Protein AF-A0A8B7E0E9-F1 (afdb_monomer_lite)

Structure (mmCIF, N/CA/C/O backbone):
data_AF-A0A8B7E0E9-F1
#
_entry.id   AF-A0A8B7E0E9-F1
#
loop_
_atom_site.group_PDB
_atom_site.id
_atom_site.type_symbol
_atom_site.label_atom_id
_atom_site.label_alt_id
_atom_site.label_comp_id
_atom_site.label_asym_id
_atom_site.label_entity_id
_atom_site.label_seq_id
_atom_site.pdbx_PDB_ins_code
_atom_site.Cartn_x
_atom_site.Cartn_y
_atom_site.Cartn_z
_atom_site.occupancy
_atom_site.B_iso_or_equiv
_atom_site.auth_seq_id
_atom_site.auth_comp_id
_atom_site.auth_asym_id
_atom_site.auth_atom_id
_atom_site.pdbx_PDB_model_num
ATOM 1 N N . MET A 1 1 ? -13.564 -22.416 6.305 1.00 39.16 1 MET A N 1
ATOM 2 C CA . MET A 1 1 ? -13.190 -21.127 6.927 1.00 39.16 1 MET A CA 1
ATOM 3 C C . MET A 1 1 ? -11.787 -21.276 7.491 1.00 39.16 1 MET A C 1
ATOM 5 O O . MET A 1 1 ? -11.620 -22.008 8.454 1.00 39.16 1 MET A O 1
ATOM 9 N N . GLY A 1 2 ? -10.777 -20.696 6.838 1.00 34.81 2 GLY A N 1
ATOM 10 C CA . GLY A 1 2 ? -9.394 -20.781 7.319 1.00 34.81 2 GLY A CA 1
ATOM 11 C C . GLY A 1 2 ? -9.199 -19.987 8.619 1.00 34.81 2 GLY A C 1
ATOM 12 O O . GLY A 1 2 ? -9.909 -18.996 8.827 1.00 34.81 2 GLY A O 1
ATOM 13 N N . PRO A 1 3 ? -8.269 -20.396 9.499 1.00 41.03 3 PRO A N 1
ATOM 14 C CA . PRO A 1 3 ? -7.963 -19.645 10.706 1.00 41.03 3 PRO A CA 1
ATOM 15 C C . PRO A 1 3 ? -7.430 -18.269 10.300 1.00 41.03 3 PRO A C 1
ATOM 17 O O . PRO A 1 3 ? -6.523 -18.150 9.474 1.00 41.03 3 PRO A O 1
ATOM 20 N N . LYS A 1 4 ? -8.026 -17.210 10.857 1.00 35.28 4 LYS A N 1
ATOM 21 C CA . LYS A 1 4 ? -7.520 -15.844 10.711 1.00 35.28 4 LYS A CA 1
ATOM 22 C C . LYS A 1 4 ? -6.079 -15.836 11.223 1.00 35.28 4 LYS A C 1
ATOM 24 O O . LYS A 1 4 ? -5.864 -16.031 12.415 1.00 35.28 4 LYS A O 1
ATOM 29 N N . LYS A 1 5 ? -5.103 -15.626 10.332 1.00 38.09 5 LYS A N 1
ATOM 30 C CA . LYS A 1 5 ? -3.723 -15.315 10.724 1.00 38.09 5 LYS A CA 1
ATOM 31 C C . LYS A 1 5 ? -3.781 -14.088 11.634 1.00 38.09 5 LYS A C 1
ATOM 33 O O . LYS A 1 5 ? -4.104 -12.996 11.164 1.00 38.09 5 LYS A O 1
ATOM 38 N N . ASN A 1 6 ? -3.519 -14.284 12.924 1.00 40.97 6 ASN A N 1
ATOM 39 C CA . ASN A 1 6 ? -3.327 -13.189 13.865 1.00 40.97 6 ASN A CA 1
ATOM 40 C C . ASN A 1 6 ? -2.222 -12.280 13.307 1.00 40.97 6 ASN A C 1
ATOM 42 O O . ASN A 1 6 ? -1.185 -12.745 12.830 1.00 40.97 6 ASN A O 1
ATOM 46 N N . MET A 1 7 ? -2.498 -10.979 13.248 1.00 48.97 7 MET A N 1
ATOM 47 C CA . MET A 1 7 ? -1.538 -9.997 12.759 1.00 48.97 7 MET A CA 1
ATOM 48 C C . MET A 1 7 ? -0.395 -9.878 13.767 1.00 48.97 7 MET A C 1
ATOM 50 O O . MET A 1 7 ? -0.629 -9.352 14.849 1.00 48.97 7 MET A O 1
ATOM 54 N N . CYS A 1 8 ? 0.804 -10.339 13.388 1.00 57.34 8 CYS A N 1
ATOM 55 C CA . CYS A 1 8 ? 2.011 -10.176 14.199 1.00 57.34 8 CYS A CA 1
ATOM 56 C C . CYS A 1 8 ? 2.264 -8.682 14.518 1.00 57.34 8 CYS A C 1
ATOM 58 O O . CYS A 1 8 ? 2.149 -7.822 13.639 1.00 57.34 8 CYS A O 1
ATOM 60 N N . VAL A 1 9 ? 2.557 -8.380 15.777 1.00 67.50 9 VAL A N 1
ATOM 61 C CA . VAL A 1 9 ? 2.732 -7.079 16.430 1.00 67.50 9 VAL A CA 1
ATOM 62 C C . VAL A 1 9 ? 4.050 -6.429 16.039 1.00 67.50 9 VAL A C 1
ATOM 64 O O . VAL A 1 9 ? 4.132 -5.201 15.988 1.00 67.50 9 VAL A O 1
ATOM 67 N N . PHE A 1 10 ? 5.047 -7.247 15.731 1.00 75.50 10 PHE A N 1
ATOM 68 C CA . PHE A 1 10 ? 6.305 -6.853 15.123 1.00 75.50 10 PHE A CA 1
ATOM 69 C C . PHE A 1 10 ? 6.336 -7.564 13.767 1.00 75.50 10 PHE A C 1
ATOM 71 O O . PHE A 1 10 ? 6.180 -8.773 13.728 1.00 75.50 10 PHE A O 1
ATOM 78 N N . ARG A 1 11 ? 6.426 -6.838 12.646 1.00 69.94 11 ARG A N 1
ATOM 79 C CA . ARG A 1 11 ? 6.602 -7.447 11.316 1.00 69.94 11 ARG A CA 1
ATOM 80 C C . ARG A 1 11 ? 7.797 -6.837 10.609 1.00 69.94 11 ARG A C 1
ATOM 82 O O . ARG A 1 11 ? 8.019 -5.627 10.696 1.00 69.94 11 ARG A O 1
ATOM 89 N N . GLY A 1 12 ? 8.499 -7.658 9.836 1.00 80.94 12 GLY A N 1
ATOM 90 C CA . GLY A 1 12 ? 9.570 -7.212 8.947 1.00 80.94 12 GLY A CA 1
ATOM 91 C C . GLY A 1 12 ? 10.856 -6.896 9.709 1.00 80.94 12 GLY A C 1
ATOM 92 O O . GLY A 1 12 ? 11.295 -7.679 10.541 1.00 80.94 12 GLY A O 1
ATOM 93 N N . ALA A 1 13 ? 11.473 -5.745 9.436 1.00 82.00 13 ALA A N 1
ATOM 94 C CA . ALA A 1 13 ? 12.819 -5.430 9.926 1.00 82.00 13 ALA A CA 1
ATOM 95 C C . ALA A 1 13 ? 12.964 -5.430 11.466 1.00 82.00 13 ALA A C 1
ATOM 97 O O . ALA A 1 13 ? 14.014 -5.814 11.973 1.00 82.00 13 ALA A O 1
ATOM 98 N N . ALA A 1 14 ? 11.915 -5.057 12.210 1.00 83.81 14 ALA A N 1
ATOM 99 C CA . ALA A 1 14 ? 11.929 -5.060 13.677 1.00 83.81 14 ALA A CA 1
ATOM 100 C C . ALA A 1 14 ? 11.884 -6.477 14.280 1.00 83.81 14 ALA A C 1
ATOM 102 O O . ALA A 1 14 ? 12.548 -6.739 15.278 1.00 83.81 14 ALA A O 1
ATOM 103 N N . GLU A 1 15 ? 11.114 -7.379 13.666 1.00 85.94 15 GLU A N 1
ATOM 104 C CA . GLU A 1 15 ? 11.018 -8.793 14.057 1.00 85.94 15 GLU A CA 1
ATOM 105 C C . GLU A 1 15 ? 12.352 -9.495 13.781 1.00 85.94 15 GLU A C 1
ATOM 107 O O . GLU A 1 15 ? 12.963 -10.031 14.702 1.00 85.94 15 GLU A O 1
ATOM 112 N N . ASN A 1 16 ? 12.891 -9.323 12.567 1.00 85.88 16 ASN A N 1
ATOM 113 C CA . ASN A 1 16 ? 14.203 -9.849 12.184 1.00 85.88 16 ASN A CA 1
ATOM 114 C C . ASN A 1 16 ? 15.324 -9.349 13.109 1.00 85.88 16 ASN A C 1
ATOM 116 O O . ASN A 1 16 ? 16.238 -10.102 13.438 1.00 85.88 16 ASN A O 1
ATOM 120 N N . TYR A 1 17 ? 15.271 -8.081 13.534 1.00 87.50 17 TYR A N 1
ATOM 121 C CA . TYR A 1 17 ? 16.249 -7.529 14.470 1.00 87.50 17 TYR A CA 1
ATOM 122 C C . TYR A 1 17 ? 16.165 -8.202 15.845 1.00 87.50 17 TYR A C 1
ATOM 124 O O . TYR A 1 17 ? 17.203 -8.569 16.395 1.00 87.50 17 TYR A O 1
ATOM 132 N N . ILE A 1 18 ? 14.957 -8.396 16.388 1.00 87.19 18 ILE A N 1
ATOM 133 C CA . ILE A 1 18 ? 14.766 -9.089 17.669 1.00 87.19 18 ILE A CA 1
ATOM 134 C C . ILE A 1 18 ? 15.300 -10.525 17.577 1.00 87.19 18 ILE A C 1
ATOM 136 O O . ILE A 1 18 ? 16.098 -10.934 18.419 1.00 87.19 18 ILE A O 1
ATOM 140 N N . GLU A 1 19 ? 14.907 -11.266 16.541 1.00 86.38 19 GLU A N 1
ATOM 141 C CA . GLU A 1 19 ? 15.310 -12.664 16.351 1.00 86.38 19 GLU A CA 1
ATOM 142 C C . GLU A 1 19 ? 16.821 -12.822 16.150 1.00 86.38 19 GLU A C 1
ATOM 144 O O . GLU A 1 19 ? 17.420 -13.729 16.718 1.00 86.38 19 GLU A O 1
ATOM 149 N N . SER A 1 20 ? 17.460 -11.915 15.407 1.00 85.25 20 SER A N 1
ATOM 150 C CA . SER A 1 20 ? 18.892 -12.027 15.092 1.00 85.25 20 SER A CA 1
ATOM 151 C C . SER A 1 20 ? 19.815 -11.596 16.236 1.00 85.25 20 SER A C 1
ATOM 153 O O . SER A 1 20 ? 20.969 -12.011 16.265 1.00 85.25 20 SER A O 1
ATOM 155 N N . ASN A 1 21 ? 19.344 -10.745 17.157 1.00 84.88 21 ASN A N 1
ATOM 156 C CA . ASN A 1 21 ? 20.199 -10.116 18.179 1.00 84.88 21 ASN A CA 1
ATOM 157 C C . ASN A 1 21 ? 19.888 -10.558 19.614 1.00 84.88 21 ASN A C 1
ATOM 159 O O . ASN A 1 21 ? 20.710 -10.342 20.501 1.00 84.88 21 ASN A O 1
ATOM 163 N N . PHE A 1 22 ? 18.714 -11.147 19.857 1.00 85.19 22 PHE A N 1
ATOM 164 C CA . PHE A 1 22 ? 18.254 -11.530 21.198 1.00 85.19 22 PHE A CA 1
ATOM 165 C C . PHE A 1 22 ? 17.794 -12.990 21.270 1.00 85.19 22 PHE A C 1
ATOM 167 O O . PHE A 1 22 ? 17.115 -13.369 22.228 1.00 85.19 22 PHE A O 1
ATOM 174 N N . ALA A 1 23 ? 18.159 -13.808 20.273 1.00 79.12 23 ALA A N 1
ATOM 175 C CA . ALA A 1 23 ? 17.988 -15.252 20.339 1.00 79.12 23 ALA A CA 1
ATOM 176 C C . ALA A 1 23 ? 18.622 -15.788 21.629 1.00 79.12 23 ALA A C 1
ATOM 178 O O . ALA A 1 23 ? 19.756 -15.453 21.975 1.00 79.12 23 ALA A O 1
ATOM 179 N N . LEU A 1 24 ? 17.864 -16.608 22.354 1.00 68.75 24 LEU A N 1
ATOM 180 C CA . LEU A 1 24 ? 18.276 -17.134 23.650 1.00 68.75 24 LEU A CA 1
ATOM 181 C C . LEU A 1 24 ? 19.522 -18.019 23.497 1.00 68.75 24 LEU A C 1
ATOM 183 O O . LEU A 1 24 ? 19.429 -19.160 23.048 1.00 68.75 24 LEU A O 1
ATOM 187 N N . SER A 1 25 ? 20.681 -17.508 23.913 1.00 54.97 25 SER A N 1
ATOM 188 C CA . SER A 1 25 ? 21.830 -18.345 24.251 1.00 54.97 25 SER A CA 1
ATOM 189 C C . SER A 1 25 ? 21.579 -18.976 25.622 1.00 54.97 25 SER A C 1
ATOM 191 O O . SER A 1 25 ? 21.115 -18.304 26.539 1.00 54.97 25 SER A O 1
ATOM 193 N N . LEU A 1 26 ? 21.886 -20.266 25.777 1.00 51.41 26 LEU A N 1
ATOM 194 C CA . LEU A 1 26 ? 21.732 -21.032 27.027 1.00 51.41 26 LEU A CA 1
ATOM 195 C C . LEU A 1 26 ? 22.605 -20.527 28.194 1.00 51.41 26 LEU A C 1
ATOM 197 O O . LEU A 1 26 ? 22.579 -21.113 29.276 1.00 51.41 26 LEU A O 1
ATOM 201 N N . GLN A 1 27 ? 23.382 -19.464 27.994 1.00 47.97 27 GLN A N 1
ATOM 202 C CA . GLN A 1 27 ? 24.148 -18.830 29.053 1.00 47.97 27 GLN A CA 1
ATOM 203 C C . GLN A 1 27 ? 23.263 -17.823 29.786 1.00 47.97 27 GLN A C 1
ATOM 205 O O . GLN A 1 27 ? 22.823 -16.816 29.234 1.00 47.97 27 GLN A O 1
ATOM 210 N N . VAL A 1 28 ? 22.972 -18.162 31.042 1.00 51.31 28 VAL A N 1
ATOM 211 C CA . VAL A 1 28 ? 22.247 -17.350 32.022 1.00 51.31 28 VAL A CA 1
ATOM 212 C C . VAL A 1 28 ? 23.126 -16.158 32.403 1.00 51.31 28 VAL A C 1
ATOM 214 O O . VAL A 1 28 ? 23.675 -16.088 33.498 1.00 51.31 28 VAL A O 1
ATOM 217 N N . ASP A 1 29 ? 23.306 -15.225 31.476 1.00 53.66 29 ASP A N 1
ATOM 218 C CA . ASP A 1 29 ? 23.900 -13.941 31.797 1.00 53.66 29 ASP A CA 1
ATOM 219 C C . ASP A 1 29 ? 22.818 -13.081 32.448 1.00 53.66 29 ASP A C 1
ATOM 221 O O . ASP A 1 29 ? 21.762 -12.815 31.868 1.00 53.66 29 ASP A O 1
ATOM 225 N N . ASN A 1 30 ? 23.096 -12.617 33.669 1.00 58.09 30 ASN A N 1
ATOM 226 C CA . ASN A 1 30 ? 22.219 -11.785 34.506 1.00 58.09 30 ASN A CA 1
ATOM 227 C C . ASN A 1 30 ? 21.790 -10.443 33.865 1.00 58.09 30 ASN A C 1
ATOM 229 O O . ASN A 1 30 ? 21.085 -9.653 34.489 1.00 58.09 30 ASN A O 1
ATOM 233 N N . ASN A 1 31 ? 22.173 -10.179 32.616 1.00 74.44 31 ASN A N 1
ATOM 234 C CA . ASN A 1 31 ? 21.838 -8.979 31.862 1.00 74.44 31 ASN A CA 1
ATOM 235 C C . ASN A 1 31 ? 20.636 -9.224 30.942 1.00 74.44 31 ASN A C 1
ATOM 237 O O . ASN A 1 31 ? 20.724 -9.133 29.713 1.00 74.44 31 ASN A O 1
ATOM 241 N N . CYS A 1 32 ? 19.475 -9.508 31.540 1.00 85.25 32 CYS A N 1
ATOM 242 C CA . CYS A 1 32 ? 18.222 -9.473 30.795 1.00 85.25 32 CYS A CA 1
ATOM 243 C C . CYS A 1 32 ? 18.000 -8.054 30.247 1.00 85.25 32 CYS A C 1
ATOM 245 O O . CYS A 1 32 ? 18.075 -7.069 30.979 1.00 85.25 32 CYS A O 1
ATOM 247 N N . LYS A 1 33 ? 17.702 -7.951 28.952 1.00 90.94 33 LYS A N 1
ATOM 248 C CA . LYS A 1 33 ? 17.437 -6.705 28.235 1.00 90.94 33 LYS A CA 1
ATOM 249 C C . LYS A 1 33 ? 15.991 -6.711 27.767 1.00 90.94 33 LYS A C 1
ATOM 251 O O . LYS A 1 33 ? 15.379 -7.777 27.655 1.00 90.94 33 LYS A O 1
ATOM 256 N N . ASN A 1 34 ? 15.451 -5.547 27.432 1.00 90.94 34 ASN A N 1
ATOM 257 C CA . ASN A 1 34 ? 14.090 -5.450 26.901 1.00 90.94 34 ASN A CA 1
ATOM 258 C C . ASN A 1 34 ? 13.892 -6.321 25.645 1.00 90.94 34 ASN A C 1
ATOM 260 O O . ASN A 1 34 ? 12.848 -6.959 25.498 1.00 90.94 34 ASN A O 1
ATOM 264 N N . GLY A 1 35 ? 14.907 -6.407 24.776 1.00 89.62 35 GLY A N 1
ATOM 265 C CA . GLY A 1 35 ? 14.889 -7.234 23.567 1.00 89.62 35 GLY A CA 1
ATOM 266 C C . GLY A 1 35 ? 14.720 -8.732 23.840 1.00 89.62 35 GLY A C 1
ATOM 267 O O . GLY A 1 35 ? 13.994 -9.395 23.106 1.00 89.62 35 GLY A O 1
ATOM 268 N N . HIS A 1 36 ? 15.277 -9.255 24.939 1.00 89.94 36 HIS A N 1
ATOM 269 C CA . HIS A 1 36 ? 15.110 -10.661 25.328 1.00 89.94 36 HIS A CA 1
ATOM 270 C C . HIS A 1 36 ? 13.651 -10.992 25.676 1.00 89.94 36 HIS A C 1
ATOM 272 O O . HIS A 1 36 ? 13.113 -12.015 25.257 1.00 89.94 36 HIS A O 1
ATOM 278 N N . ILE A 1 37 ? 12.967 -10.096 26.393 1.00 89.31 37 ILE A N 1
ATOM 279 C CA . ILE A 1 37 ? 11.549 -10.280 26.739 1.00 89.31 37 ILE A CA 1
ATOM 280 C C . ILE A 1 37 ? 10.675 -10.179 25.486 1.00 89.31 37 ILE A C 1
ATOM 282 O O . ILE A 1 37 ? 9.717 -10.939 25.345 1.00 89.31 37 ILE A O 1
ATOM 286 N N . LEU A 1 38 ? 11.009 -9.273 24.560 1.00 90.62 38 LEU A N 1
ATOM 287 C CA . LEU A 1 38 ? 10.322 -9.170 23.269 1.00 90.62 38 LEU A CA 1
ATOM 288 C C . LEU A 1 38 ? 10.526 -10.416 22.408 1.00 90.62 38 LEU A C 1
ATOM 290 O O . LEU A 1 38 ? 9.564 -10.877 21.800 1.00 90.62 38 LEU A O 1
ATOM 294 N N . PHE A 1 39 ? 11.726 -10.996 22.402 1.00 90.56 39 PHE A N 1
ATOM 295 C CA . PHE A 1 39 ? 12.001 -12.252 21.708 1.00 90.56 39 PHE A CA 1
ATOM 296 C C . PHE A 1 39 ? 11.135 -13.393 22.250 1.00 90.56 39 PHE A C 1
ATOM 298 O O . PHE A 1 39 ? 10.467 -14.085 21.479 1.00 90.56 39 PHE A O 1
ATOM 305 N N . VAL A 1 40 ? 11.065 -13.548 23.578 1.00 88.94 40 VAL A N 1
ATOM 306 C CA . VAL A 1 40 ? 10.200 -14.555 24.217 1.00 88.94 40 VAL A CA 1
ATOM 307 C C . VAL A 1 40 ? 8.721 -14.284 23.917 1.00 88.94 40 VAL A C 1
ATOM 309 O O . VAL A 1 40 ? 7.949 -15.223 23.723 1.00 88.94 40 VAL A O 1
ATOM 312 N N . PHE A 1 41 ? 8.314 -13.016 23.834 1.00 89.94 41 PHE A N 1
ATOM 313 C CA . PHE A 1 41 ? 6.946 -12.634 23.483 1.00 89.94 41 PHE A CA 1
ATOM 314 C C . PHE A 1 41 ? 6.573 -13.006 22.045 1.00 89.94 41 PHE A C 1
ATOM 316 O O . PHE A 1 41 ? 5.507 -13.584 21.824 1.00 89.94 41 PHE A O 1
ATOM 323 N N . VAL A 1 42 ? 7.451 -12.722 21.081 1.00 88.56 42 VAL A N 1
ATOM 32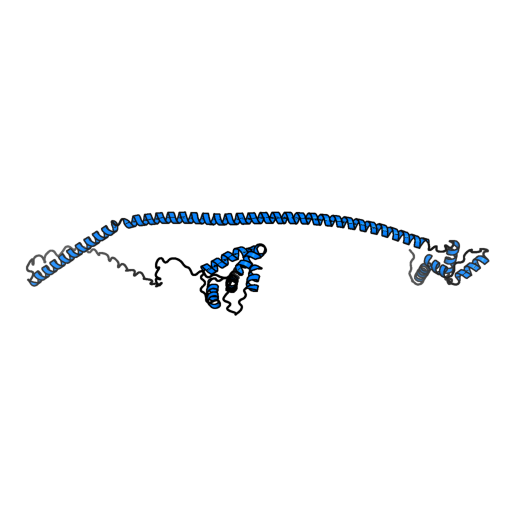4 C CA . VAL A 1 42 ? 7.266 -13.094 19.669 1.00 88.56 42 VAL A CA 1
ATOM 325 C C . VAL A 1 42 ? 7.265 -14.619 19.515 1.00 88.56 42 VAL A C 1
ATOM 327 O O . VAL A 1 42 ? 6.334 -15.173 18.933 1.00 88.56 42 VAL A O 1
ATOM 330 N N . SER A 1 43 ? 8.216 -15.309 20.154 1.00 87.00 43 SER A N 1
ATOM 331 C CA . SER A 1 43 ? 8.326 -16.778 20.137 1.00 87.00 43 SER A CA 1
ATOM 332 C C . SER A 1 43 ? 7.083 -17.485 20.696 1.00 87.00 43 SER A C 1
ATOM 334 O O . SER A 1 43 ? 6.738 -18.582 20.266 1.00 87.00 43 SER A O 1
ATOM 336 N N . ASN A 1 44 ? 6.372 -16.847 21.632 1.00 88.38 44 ASN A N 1
ATOM 337 C CA . ASN A 1 44 ? 5.143 -17.365 22.240 1.00 88.38 44 ASN A CA 1
ATOM 338 C C . ASN A 1 44 ? 3.858 -16.948 21.516 1.00 88.38 44 ASN A C 1
ATOM 340 O O . ASN A 1 44 ? 2.784 -16.924 22.130 1.00 88.38 44 ASN A O 1
ATOM 344 N N . ASN A 1 45 ? 3.939 -16.600 20.229 1.00 85.62 45 ASN A N 1
ATOM 345 C CA . ASN A 1 45 ? 2.799 -16.114 19.448 1.00 85.62 45 ASN A CA 1
ATOM 346 C C . ASN A 1 45 ? 2.060 -14.962 20.156 1.00 85.62 45 ASN A C 1
ATOM 348 O O . ASN A 1 45 ? 0.828 -14.925 20.171 1.00 85.62 45 ASN A O 1
ATOM 352 N N . GLU A 1 46 ? 2.807 -14.053 20.795 1.00 86.62 46 GLU A N 1
ATOM 353 C CA . GLU A 1 46 ? 2.288 -12.853 21.471 1.00 86.62 46 GLU A CA 1
ATOM 354 C C . GLU A 1 46 ? 1.405 -13.119 22.693 1.00 86.62 46 GLU A C 1
ATOM 356 O O . GLU A 1 46 ? 0.671 -12.246 23.175 1.00 86.62 46 GLU A O 1
ATOM 361 N N . SER A 1 47 ? 1.468 -14.332 23.235 1.00 88.81 47 SER A N 1
ATOM 362 C CA . SER A 1 47 ? 0.789 -14.652 24.479 1.00 88.81 47 SER A CA 1
ATOM 363 C C . SER A 1 47 ? 1.550 -14.060 25.660 1.00 88.81 47 SER A C 1
ATOM 365 O O . SER A 1 47 ? 2.596 -14.564 26.073 1.00 88.81 47 SER A O 1
ATOM 367 N N . HIS A 1 48 ? 0.989 -13.011 26.267 1.00 88.12 48 HIS A N 1
ATOM 368 C CA . HIS A 1 48 ? 1.537 -12.425 27.493 1.00 88.12 48 HIS A CA 1
ATOM 369 C C . HIS A 1 48 ? 1.688 -13.451 28.621 1.00 88.12 48 HIS A C 1
ATOM 371 O O . HIS A 1 48 ? 2.651 -13.378 29.374 1.00 88.12 48 HIS A O 1
ATOM 377 N N . GLN A 1 49 ? 0.749 -14.393 28.745 1.00 88.44 49 GLN A N 1
ATOM 378 C CA . GLN A 1 49 ? 0.762 -15.382 29.822 1.00 88.44 49 GLN A CA 1
ATOM 379 C C . GLN A 1 49 ? 1.918 -16.376 29.658 1.00 88.44 49 GLN A C 1
ATOM 381 O O . GLN A 1 49 ? 2.700 -16.547 30.587 1.00 88.44 49 GLN A O 1
ATOM 386 N N . LEU A 1 50 ? 2.094 -16.930 28.453 1.00 88.25 50 LEU A N 1
ATOM 387 C CA . LEU A 1 50 ? 3.211 -17.835 28.154 1.00 88.25 50 LEU A CA 1
ATOM 388 C C . LEU A 1 50 ? 4.564 -17.116 28.253 1.00 88.25 50 LEU A C 1
ATOM 390 O O . LEU A 1 50 ? 5.534 -17.675 28.754 1.00 88.25 50 LEU A O 1
ATOM 394 N N . THR A 1 51 ? 4.605 -15.840 27.858 1.00 89.25 51 THR A N 1
ATOM 395 C CA . THR A 1 51 ? 5.806 -15.003 27.992 1.00 89.25 51 THR A CA 1
ATOM 396 C C . THR A 1 51 ? 6.222 -14.853 29.451 1.00 89.25 51 THR A C 1
ATOM 398 O O . THR A 1 51 ? 7.401 -14.979 29.761 1.00 89.25 51 THR A O 1
ATOM 401 N N . ILE A 1 52 ? 5.270 -14.602 30.355 1.00 88.50 52 ILE A N 1
ATOM 402 C CA . ILE A 1 52 ? 5.546 -14.483 31.793 1.00 88.50 52 ILE A CA 1
ATOM 403 C C . ILE A 1 52 ? 6.097 -15.802 32.340 1.00 88.50 52 ILE A C 1
ATOM 405 O O . ILE A 1 52 ? 7.135 -15.804 32.996 1.00 88.50 52 ILE A O 1
ATOM 409 N N . GLU A 1 53 ? 5.433 -16.920 32.041 1.00 87.81 53 GLU A N 1
ATOM 410 C CA . GLU A 1 53 ? 5.847 -18.248 32.508 1.00 87.81 53 GLU A CA 1
ATOM 411 C C . GLU A 1 53 ? 7.263 -18.604 32.030 1.00 87.81 53 GLU A C 1
ATOM 413 O O . GLU A 1 53 ? 8.090 -19.076 32.814 1.00 87.81 53 GLU A O 1
ATOM 418 N N . GLN A 1 54 ? 7.577 -18.319 30.765 1.00 87.81 54 GLN A N 1
ATOM 419 C CA . GLN A 1 54 ? 8.878 -18.629 30.183 1.00 87.81 54 GLN A CA 1
ATOM 420 C C . GLN A 1 54 ? 9.985 -17.674 30.649 1.00 87.81 54 GLN A C 1
ATOM 422 O O . GLN A 1 54 ? 11.091 -18.136 30.921 1.00 87.81 54 GLN A O 1
ATOM 427 N N . VAL A 1 55 ? 9.713 -16.373 30.805 1.00 87.31 55 VAL A N 1
ATOM 428 C CA . VAL A 1 55 ? 10.688 -15.412 31.358 1.00 87.31 55 VAL A CA 1
ATOM 429 C C . VAL A 1 55 ? 11.024 -15.758 32.808 1.00 87.31 55 VAL A C 1
ATOM 431 O O . VAL A 1 55 ? 12.204 -15.807 33.151 1.00 87.31 55 VAL A O 1
ATOM 434 N N . ASN A 1 56 ? 10.021 -16.088 33.629 1.00 85.69 56 ASN A N 1
ATOM 435 C CA . ASN A 1 56 ? 10.241 -16.514 35.013 1.00 85.69 56 ASN A CA 1
ATOM 436 C C . ASN A 1 56 ? 11.115 -17.778 35.078 1.00 85.69 56 ASN A C 1
ATOM 438 O O . ASN A 1 56 ? 11.981 -17.888 35.943 1.00 85.69 56 ASN A O 1
ATOM 442 N N . LYS A 1 57 ? 10.919 -18.720 34.144 1.00 84.88 57 LYS A N 1
ATOM 443 C CA . LYS A 1 57 ? 11.707 -19.957 34.058 1.00 84.88 57 LYS A CA 1
ATOM 444 C C . LYS A 1 57 ? 13.145 -19.725 33.579 1.00 84.88 57 LYS A C 1
ATOM 446 O O . LYS A 1 57 ? 14.045 -20.399 34.066 1.00 84.88 57 LYS A O 1
ATOM 451 N N . LEU A 1 58 ? 13.354 -18.825 32.618 1.00 83.38 58 LEU A N 1
ATOM 452 C CA . LEU A 1 58 ? 14.662 -18.591 31.991 1.00 83.38 58 LEU A CA 1
ATOM 453 C C . LEU A 1 58 ? 15.564 -17.655 32.800 1.00 83.38 58 LEU A C 1
ATOM 455 O O . LEU A 1 58 ? 16.765 -17.885 32.865 1.00 83.38 58 LEU A O 1
ATOM 459 N N . TYR A 1 59 ? 14.993 -16.614 33.407 1.00 80.31 59 TYR A N 1
ATOM 460 C CA . TYR A 1 59 ? 15.758 -15.552 34.066 1.00 80.31 59 TYR A CA 1
ATOM 461 C C . TYR A 1 59 ? 15.566 -15.497 35.587 1.00 80.31 59 TYR A C 1
ATOM 463 O O . TYR A 1 59 ? 16.182 -14.671 36.254 1.00 80.31 59 TYR A O 1
ATOM 471 N N . GLY A 1 60 ? 14.704 -16.349 36.152 1.00 76.81 60 GLY A N 1
ATOM 472 C CA . GLY A 1 60 ? 14.552 -16.507 37.601 1.00 76.81 60 GLY A CA 1
ATOM 473 C C . GLY A 1 60 ? 13.905 -15.329 38.342 1.00 76.81 60 GLY A C 1
ATOM 474 O O . GLY A 1 60 ? 13.779 -15.390 39.564 1.00 76.81 60 GLY A O 1
ATOM 475 N N . PHE A 1 61 ? 13.466 -14.273 37.648 1.00 81.69 61 PHE A N 1
ATOM 476 C CA . PHE A 1 61 ? 12.732 -13.150 38.241 1.00 81.69 61 PHE A CA 1
ATOM 477 C C . PHE A 1 61 ? 11.260 -13.150 37.823 1.00 81.69 61 PHE A C 1
ATOM 479 O O . PHE A 1 61 ? 10.920 -13.542 36.711 1.00 81.69 61 PHE A O 1
ATOM 486 N N . ASN A 1 62 ? 10.384 -12.662 38.708 1.00 81.94 62 ASN A N 1
ATOM 487 C CA . ASN A 1 62 ? 8.946 -12.600 38.456 1.00 81.94 62 ASN A CA 1
ATOM 488 C C . ASN A 1 62 ? 8.566 -11.351 37.657 1.00 81.94 62 ASN A C 1
ATOM 490 O O . ASN A 1 62 ? 8.551 -10.240 38.190 1.00 81.94 62 ASN A O 1
ATOM 494 N N . ILE A 1 63 ? 8.171 -11.539 36.401 1.00 86.38 63 ILE A N 1
ATOM 495 C CA . ILE A 1 63 ? 7.552 -10.489 35.591 1.00 86.38 63 ILE A CA 1
ATOM 496 C C . ILE A 1 63 ? 6.022 -10.566 35.688 1.00 86.38 63 ILE A C 1
ATOM 498 O O . ILE A 1 63 ? 5.436 -11.642 35.763 1.00 86.38 63 ILE A O 1
ATOM 502 N N . CYS A 1 64 ? 5.338 -9.419 35.689 1.00 86.94 64 CYS A N 1
ATOM 503 C CA . CYS A 1 64 ? 3.877 -9.368 35.710 1.00 86.94 64 CYS A CA 1
ATOM 504 C C . CYS A 1 64 ? 3.308 -8.907 34.361 1.00 86.94 64 CYS A C 1
ATOM 506 O O . CYS A 1 64 ? 4.004 -8.350 33.506 1.00 86.94 64 CYS A O 1
ATOM 508 N N . TYR A 1 65 ? 2.003 -9.111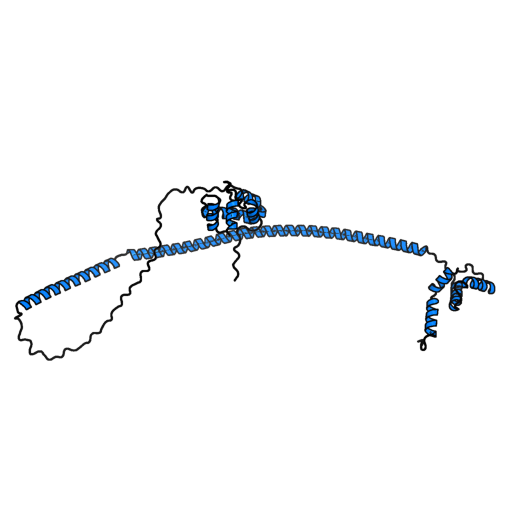 34.174 1.00 88.12 65 TYR A N 1
ATOM 509 C CA . TYR A 1 65 ? 1.306 -8.752 32.938 1.00 88.12 65 TYR A CA 1
ATOM 510 C C . TYR A 1 65 ? 1.435 -7.266 32.573 1.00 88.12 65 TYR A C 1
ATOM 512 O O . TYR A 1 65 ? 1.560 -6.929 31.397 1.00 88.12 65 TYR A O 1
ATOM 520 N N . SER A 1 66 ? 1.439 -6.357 33.554 1.00 86.31 66 SER A N 1
ATOM 521 C CA . SER A 1 66 ? 1.612 -4.926 33.278 1.00 86.31 66 SER A CA 1
ATOM 522 C C . SER A 1 66 ? 3.000 -4.601 32.732 1.00 86.31 66 SER A C 1
ATOM 524 O O . SER A 1 66 ? 3.092 -3.762 31.839 1.00 86.31 66 SER A O 1
ATOM 526 N N . HIS A 1 67 ? 4.051 -5.288 33.194 1.00 86.69 67 HIS A N 1
ATOM 527 C CA . HIS A 1 67 ? 5.412 -5.095 32.689 1.00 86.69 67 HIS A CA 1
ATOM 528 C C . HIS A 1 67 ? 5.534 -5.542 31.231 1.00 86.69 67 HIS A C 1
ATOM 530 O O . HIS A 1 67 ? 5.926 -4.741 30.382 1.00 86.69 67 HIS A O 1
ATOM 536 N N . THR A 1 68 ? 5.109 -6.768 30.903 1.00 88.50 68 THR A N 1
ATOM 537 C CA . THR A 1 68 ? 5.156 -7.256 29.510 1.00 88.50 68 THR A CA 1
ATOM 538 C C . THR A 1 68 ? 4.290 -6.401 28.586 1.00 88.50 68 THR A C 1
ATOM 540 O O . THR A 1 68 ? 4.703 -6.052 27.482 1.00 88.50 68 THR A O 1
ATOM 543 N N . LYS A 1 69 ? 3.105 -5.981 29.041 1.00 88.06 69 LYS A N 1
ATOM 544 C CA . LYS A 1 69 ? 2.215 -5.103 28.272 1.00 88.06 69 LYS A CA 1
ATOM 545 C C . LYS A 1 69 ? 2.804 -3.715 28.031 1.00 88.06 69 LYS A C 1
ATOM 547 O O . LYS A 1 69 ? 2.644 -3.180 26.933 1.00 88.06 69 LYS A O 1
ATOM 552 N N . LEU A 1 70 ? 3.447 -3.115 29.031 1.00 88.12 70 LEU A N 1
ATOM 553 C CA . LEU A 1 70 ? 4.103 -1.816 28.886 1.00 88.12 70 LEU A CA 1
ATOM 554 C C . LEU A 1 70 ? 5.230 -1.903 27.856 1.00 88.12 70 LEU A C 1
ATOM 556 O O . LEU A 1 70 ? 5.255 -1.112 26.915 1.00 88.12 70 LEU A O 1
ATOM 560 N N . LEU A 1 71 ? 6.089 -2.909 27.996 1.00 89.75 71 LEU A N 1
ATOM 561 C CA . LEU A 1 71 ? 7.251 -3.134 27.141 1.00 89.75 71 LEU A CA 1
ATOM 562 C C . LEU A 1 71 ? 6.836 -3.341 25.675 1.00 89.75 71 LEU A C 1
ATOM 564 O O . LEU A 1 71 ? 7.367 -2.693 24.771 1.00 89.75 71 LEU A O 1
ATOM 568 N N . VAL A 1 72 ? 5.789 -4.136 25.441 1.00 89.69 72 VAL A N 1
ATOM 569 C CA . VAL A 1 72 ? 5.188 -4.340 24.114 1.00 89.69 72 VAL A CA 1
ATOM 570 C C . VAL A 1 72 ? 4.554 -3.052 23.561 1.00 89.69 72 VAL A C 1
ATOM 572 O O . VAL A 1 72 ? 4.710 -2.736 22.387 1.00 89.69 72 VAL A O 1
ATOM 575 N N . ASN A 1 73 ? 3.849 -2.260 24.373 1.00 88.06 73 ASN A N 1
ATOM 576 C CA . ASN A 1 73 ? 3.228 -1.015 23.898 1.00 88.06 73 ASN A CA 1
ATOM 577 C C . ASN A 1 73 ? 4.246 0.075 23.545 1.00 88.06 73 ASN A C 1
ATOM 579 O O . ASN A 1 73 ? 3.999 0.869 22.635 1.00 88.06 73 ASN A O 1
ATOM 583 N N . VAL A 1 74 ? 5.348 0.142 24.289 1.00 87.06 74 VAL A N 1
ATOM 584 C CA . VAL A 1 74 ? 6.431 1.102 24.065 1.00 87.06 74 VAL A CA 1
ATOM 585 C C . VAL A 1 74 ? 7.191 0.731 22.791 1.00 87.06 74 VAL A C 1
ATOM 587 O O . VAL A 1 74 ? 7.242 1.537 21.864 1.00 87.06 74 VAL A O 1
ATOM 590 N N . SER A 1 75 ? 7.637 -0.521 22.680 1.00 86.94 75 SER A N 1
ATOM 591 C CA . SER A 1 75 ? 8.337 -1.033 21.493 1.00 86.94 75 SER A CA 1
ATOM 592 C C . SER A 1 75 ? 7.506 -0.957 20.209 1.00 86.94 75 SER A C 1
ATOM 594 O O . SER A 1 75 ? 8.047 -0.596 19.164 1.00 86.94 75 SER A O 1
ATOM 596 N N . LYS A 1 76 ? 6.183 -1.189 20.265 1.00 87.06 76 LYS A N 1
ATOM 597 C CA . LYS A 1 76 ? 5.284 -1.038 19.102 1.00 87.06 76 LYS A CA 1
ATOM 598 C C . LYS A 1 76 ? 5.386 0.328 18.428 1.00 87.06 76 LYS A C 1
ATOM 600 O O . LYS A 1 76 ? 5.273 0.402 17.206 1.00 87.06 76 LYS A O 1
ATOM 605 N N . LYS A 1 77 ? 5.567 1.405 19.203 1.00 84.31 77 LYS A N 1
ATOM 606 C CA . LYS A 1 77 ? 5.622 2.773 18.659 1.00 84.31 77 LYS A CA 1
ATOM 607 C C . LYS A 1 77 ? 6.784 2.944 17.688 1.00 84.31 77 LYS A C 1
ATOM 609 O O . LYS A 1 77 ? 6.604 3.577 16.654 1.00 84.31 77 LYS A O 1
ATOM 614 N N . TRP A 1 78 ? 7.935 2.359 18.011 1.00 82.56 78 TRP A N 1
ATOM 615 C CA . TRP A 1 78 ? 9.135 2.449 17.182 1.00 82.56 78 TRP A CA 1
ATOM 616 C C . TRP A 1 78 ? 9.202 1.329 16.141 1.00 82.56 78 TRP A C 1
ATOM 618 O O . TRP A 1 78 ? 9.608 1.577 15.012 1.00 82.56 78 TRP A O 1
ATOM 628 N N . ALA A 1 79 ? 8.696 0.133 16.458 1.00 81.25 79 ALA A N 1
ATOM 629 C CA . ALA A 1 79 ? 8.627 -0.982 15.514 1.00 81.25 79 ALA A CA 1
ATOM 630 C C . ALA A 1 79 ? 7.814 -0.652 14.251 1.00 81.25 79 ALA A C 1
ATOM 632 O O . ALA A 1 79 ? 8.213 -1.021 13.150 1.00 81.25 79 ALA A O 1
ATOM 633 N N . CYS A 1 80 ? 6.703 0.087 14.388 1.00 78.44 80 CYS A N 1
ATOM 634 C CA . CYS A 1 80 ? 5.873 0.487 13.244 1.00 78.44 80 CYS A CA 1
ATOM 635 C C . CYS A 1 80 ? 6.595 1.440 12.270 1.00 78.44 80 CYS A C 1
ATOM 637 O O . CYS A 1 80 ? 6.203 1.522 11.110 1.00 78.44 80 CYS A O 1
ATOM 639 N N . ASN A 1 81 ? 7.647 2.130 12.726 1.00 75.19 81 ASN A N 1
ATOM 640 C CA . ASN A 1 81 ? 8.441 3.085 11.949 1.00 75.19 81 ASN A CA 1
ATOM 641 C C . ASN A 1 81 ? 9.919 2.669 11.868 1.00 75.19 81 ASN A C 1
ATOM 643 O O . ASN A 1 81 ? 10.783 3.531 11.718 1.00 75.19 81 ASN A O 1
ATOM 647 N N . PHE A 1 82 ? 10.231 1.371 11.962 1.00 76.69 82 PHE A N 1
ATOM 648 C CA . PHE A 1 82 ? 11.613 0.895 12.101 1.00 76.69 82 PHE A CA 1
ATOM 649 C C . PHE A 1 82 ? 12.564 1.442 11.018 1.00 76.69 82 PHE A C 1
ATOM 651 O O . PHE A 1 82 ? 13.712 1.736 11.310 1.00 76.69 82 PHE A O 1
ATOM 658 N N . LEU A 1 83 ? 12.087 1.667 9.788 1.00 70.56 83 LEU A N 1
ATOM 659 C CA . LEU A 1 83 ? 12.892 2.247 8.700 1.00 70.56 83 LEU A CA 1
ATOM 660 C C . LEU A 1 83 ? 13.326 3.708 8.931 1.00 70.56 83 LEU A C 1
ATOM 662 O O . LEU A 1 83 ? 14.323 4.132 8.355 1.00 70.56 83 LEU A O 1
ATOM 666 N N . ARG A 1 84 ? 12.586 4.486 9.732 1.00 68.06 84 ARG A N 1
ATOM 667 C CA . ARG A 1 84 ? 12.898 5.893 10.053 1.00 68.06 84 ARG A CA 1
ATOM 668 C C . ARG A 1 84 ? 13.484 6.061 11.462 1.00 68.06 84 ARG A C 1
ATOM 670 O O . ARG A 1 84 ? 14.347 6.909 11.642 1.00 68.06 84 ARG A O 1
ATOM 677 N N . ASP A 1 85 ? 13.066 5.225 12.417 1.00 68.94 85 ASP A N 1
ATOM 678 C CA . ASP A 1 85 ? 13.393 5.344 13.849 1.00 68.94 85 ASP A CA 1
ATOM 679 C C . ASP A 1 85 ? 14.164 4.123 14.396 1.00 68.94 85 ASP A C 1
ATOM 681 O O . ASP A 1 85 ? 14.063 3.795 15.583 1.00 68.94 85 ASP A O 1
ATOM 685 N N . SER A 1 86 ? 14.931 3.426 13.545 1.00 81.25 86 SER A N 1
ATOM 686 C CA . SER A 1 86 ? 15.652 2.192 13.912 1.00 81.25 86 SER A CA 1
ATOM 687 C C . SER A 1 86 ? 16.509 2.371 15.162 1.00 81.25 86 SER A C 1
ATOM 689 O O . SER A 1 86 ? 16.480 1.516 16.041 1.00 81.25 86 SER A O 1
ATOM 691 N N . LYS A 1 87 ? 17.196 3.512 15.291 1.00 86.88 87 LYS A N 1
ATOM 692 C CA . LYS A 1 87 ? 18.055 3.824 16.438 1.00 86.88 87 LYS A CA 1
ATOM 693 C C . LYS A 1 87 ? 17.304 3.758 17.772 1.00 86.88 87 LYS A C 1
ATOM 695 O O . LYS A 1 87 ? 17.753 3.077 18.679 1.00 86.88 87 LYS A O 1
ATOM 700 N N . HIS A 1 88 ? 16.120 4.364 17.873 1.00 85.88 88 HIS A N 1
ATOM 701 C CA . HIS A 1 88 ? 15.342 4.348 19.118 1.00 85.88 88 HIS A CA 1
ATOM 702 C C . HIS A 1 88 ? 14.847 2.949 19.491 1.00 85.88 88 HIS A C 1
ATOM 704 O O . HIS A 1 88 ? 14.813 2.597 20.668 1.00 85.88 88 HIS A O 1
ATOM 710 N N . PHE A 1 89 ? 14.476 2.140 18.497 1.00 89.00 89 PHE A N 1
ATOM 711 C CA . PHE A 1 89 ? 14.076 0.758 18.744 1.00 89.00 89 PHE A CA 1
ATOM 712 C C . PHE A 1 89 ? 15.265 -0.115 19.166 1.00 89.00 89 PHE A C 1
ATOM 714 O O . PHE A 1 89 ? 15.142 -0.912 20.094 1.00 89.00 89 PHE A O 1
ATOM 721 N N . VAL A 1 90 ? 16.410 0.053 18.502 1.00 89.62 90 VAL A N 1
ATOM 722 C CA . VAL A 1 90 ? 17.674 -0.634 18.800 1.00 89.62 90 VAL A CA 1
ATOM 723 C C . VAL A 1 90 ? 18.157 -0.293 20.207 1.00 89.62 90 VAL A C 1
ATOM 725 O O . VAL A 1 90 ? 18.458 -1.208 20.975 1.00 89.62 90 VAL A O 1
ATOM 728 N N . ASP A 1 91 ? 18.179 0.995 20.556 1.00 90.56 91 ASP A N 1
ATOM 729 C CA . ASP A 1 91 ? 18.587 1.487 21.872 1.00 90.56 91 ASP A CA 1
ATOM 730 C C . ASP A 1 91 ? 17.670 0.900 22.952 1.00 90.56 91 ASP A C 1
ATOM 732 O O . ASP A 1 91 ? 18.147 0.254 23.883 1.00 90.56 91 ASP A O 1
ATOM 736 N N . PHE A 1 92 ? 16.349 0.985 22.760 1.00 91.12 92 PHE A N 1
ATOM 737 C CA . PHE A 1 92 ? 15.379 0.425 23.700 1.00 91.12 92 PHE A CA 1
ATOM 738 C C . PHE A 1 92 ? 15.520 -1.086 23.893 1.00 91.12 92 PHE A C 1
ATOM 740 O O . PHE A 1 92 ? 15.431 -1.570 25.019 1.00 91.12 92 PHE A O 1
ATOM 747 N N . CYS A 1 93 ? 15.719 -1.851 22.815 1.00 90.31 93 CYS A N 1
ATOM 748 C CA . CYS A 1 93 ? 15.900 -3.300 22.920 1.00 90.31 93 CYS A CA 1
ATOM 749 C C . CYS A 1 93 ? 17.177 -3.657 23.690 1.00 90.31 93 CYS A C 1
ATOM 751 O O . CYS A 1 93 ? 17.219 -4.704 24.336 1.00 90.31 93 CYS A O 1
ATOM 753 N N . ASN A 1 94 ? 18.195 -2.796 23.632 1.00 90.38 94 ASN A N 1
ATOM 754 C CA . ASN A 1 94 ? 19.467 -2.989 24.315 1.00 90.38 94 ASN A CA 1
ATOM 755 C C . ASN A 1 94 ? 19.489 -2.511 25.772 1.00 90.38 94 ASN A C 1
ATOM 757 O O . ASN A 1 94 ? 20.415 -2.884 26.496 1.00 90.38 94 ASN A O 1
ATOM 761 N N . GLU A 1 95 ? 18.492 -1.742 26.212 1.00 90.56 95 GLU A N 1
ATOM 762 C CA . GLU A 1 95 ? 18.370 -1.311 27.605 1.00 90.56 95 GLU A CA 1
ATOM 763 C C . GLU A 1 95 ? 18.192 -2.507 28.559 1.00 90.56 95 GLU A C 1
ATOM 765 O O . GLU A 1 95 ? 17.468 -3.463 28.237 1.00 90.56 95 GLU A O 1
ATOM 770 N N . PRO A 1 96 ? 18.825 -2.464 29.748 1.00 88.50 96 PRO A N 1
ATOM 771 C CA . PRO A 1 96 ? 18.641 -3.485 30.768 1.00 88.50 96 PRO A CA 1
ATOM 772 C C . PRO A 1 96 ? 17.188 -3.487 31.241 1.00 88.50 96 PRO A C 1
ATOM 774 O O . PRO A 1 96 ? 16.593 -2.441 31.508 1.00 88.50 96 PRO A O 1
ATOM 777 N N . PHE A 1 97 ? 16.611 -4.678 31.368 1.00 86.88 97 PHE A N 1
ATOM 778 C CA . PHE A 1 97 ? 15.267 -4.814 31.895 1.00 86.88 97 PHE A CA 1
ATOM 779 C C . PHE A 1 97 ? 15.291 -4.621 33.412 1.00 86.88 97 PHE A C 1
ATOM 781 O O . PHE A 1 97 ? 15.816 -5.452 34.151 1.00 86.88 97 PHE A O 1
ATOM 788 N N . ILE A 1 98 ? 14.691 -3.529 33.883 1.00 80.88 98 ILE A N 1
ATOM 789 C CA . ILE A 1 98 ? 14.575 -3.237 35.311 1.00 80.88 98 ILE A CA 1
ATOM 790 C C . ILE A 1 98 ? 13.196 -3.690 35.786 1.00 80.88 98 ILE A C 1
ATOM 792 O O . ILE A 1 98 ? 12.183 -3.032 35.537 1.00 80.88 98 ILE A O 1
ATOM 796 N N . CYS A 1 99 ? 13.154 -4.811 36.506 1.00 69.69 99 CYS A N 1
ATOM 797 C CA . CYS A 1 99 ? 11.948 -5.235 37.204 1.00 69.69 99 CYS A CA 1
ATOM 798 C C . CYS A 1 99 ? 11.777 -4.364 38.455 1.00 69.69 99 CYS A C 1
ATOM 800 O O . CYS A 1 99 ? 12.339 -4.662 39.507 1.00 69.69 99 CYS A O 1
ATOM 802 N N . GLN A 1 100 ? 11.033 -3.260 38.352 1.00 57.25 100 GLN A N 1
ATOM 803 C CA . GLN A 1 100 ? 10.688 -2.477 39.537 1.00 57.25 100 GLN A CA 1
ATOM 804 C C . GLN A 1 100 ? 9.829 -3.344 40.464 1.00 57.25 100 GLN A C 1
ATOM 806 O O . GLN A 1 100 ? 8.701 -3.713 40.130 1.00 57.25 100 GLN A O 1
ATOM 811 N N . ALA A 1 101 ? 10.378 -3.688 41.632 1.00 42.62 101 ALA A N 1
ATOM 812 C CA . ALA A 1 101 ? 9.589 -4.219 42.729 1.00 42.62 101 ALA A CA 1
ATOM 813 C C . ALA A 1 101 ? 8.518 -3.176 43.056 1.00 42.62 101 ALA A C 1
ATOM 815 O O . ALA A 1 101 ? 8.819 -2.006 43.290 1.00 42.62 101 ALA A O 1
ATOM 816 N N . ALA A 1 102 ? 7.259 -3.584 42.980 1.00 37.44 102 ALA A N 1
ATOM 817 C CA . ALA A 1 102 ? 6.133 -2.696 43.164 1.00 37.44 102 ALA A CA 1
ATOM 818 C C . ALA A 1 102 ? 6.069 -2.227 44.628 1.00 37.44 102 ALA A C 1
ATOM 820 O O . ALA A 1 102 ? 5.433 -2.864 45.463 1.00 37.44 102 ALA A O 1
ATOM 821 N N . THR A 1 103 ? 6.708 -1.102 44.944 1.00 32.03 103 THR A N 1
ATOM 822 C CA . THR A 1 103 ? 6.436 -0.348 46.169 1.00 32.03 103 THR A CA 1
ATOM 823 C C . THR A 1 103 ? 5.130 0.413 45.954 1.00 32.03 103 THR A C 1
ATOM 825 O O . THR A 1 103 ? 5.128 1.580 45.571 1.00 32.03 103 THR A O 1
ATOM 828 N N . PHE A 1 104 ? 3.997 -0.261 46.147 1.00 33.94 104 PHE A N 1
ATOM 829 C CA . PHE A 1 104 ? 2.720 0.418 46.366 1.00 33.94 104 PHE A CA 1
ATOM 830 C C . PHE A 1 104 ? 2.405 0.403 47.866 1.00 33.94 104 PHE A C 1
ATOM 832 O O . PHE A 1 104 ? 2.615 -0.624 48.516 1.00 33.94 104 PHE A O 1
ATOM 839 N N . PRO A 1 105 ? 1.931 1.526 48.434 1.00 32.53 105 PRO A N 1
ATOM 840 C CA . PRO A 1 105 ? 1.602 1.602 49.845 1.00 32.53 105 PRO A CA 1
ATOM 841 C C . PRO A 1 105 ? 0.416 0.688 50.149 1.00 32.53 105 PRO A C 1
ATOM 843 O O . PRO A 1 105 ? -0.547 0.604 49.386 1.00 32.53 105 PRO A O 1
ATOM 846 N N . ALA A 1 106 ? 0.521 -0.007 51.278 1.00 38.44 106 ALA A N 1
ATOM 847 C CA . ALA A 1 106 ? -0.512 -0.867 51.816 1.00 38.44 106 ALA A CA 1
ATOM 848 C C . ALA A 1 106 ? -1.827 -0.098 51.991 1.00 38.44 106 ALA A C 1
ATOM 850 O O . ALA A 1 106 ? -1.869 0.939 52.654 1.00 38.44 106 ALA A O 1
ATOM 851 N N . THR A 1 107 ? -2.916 -0.627 51.438 1.00 30.77 107 THR A N 1
ATOM 852 C CA . THR A 1 107 ? -4.250 -0.438 52.016 1.00 30.77 107 THR A CA 1
ATOM 853 C C . THR A 1 107 ? -5.168 -1.580 51.584 1.00 30.77 107 THR A C 1
ATOM 855 O O . THR A 1 107 ? -5.518 -1.730 50.418 1.00 30.77 107 THR A O 1
ATOM 858 N N . ASP A 1 108 ? -5.491 -2.395 52.584 1.00 29.31 108 ASP A N 1
ATOM 859 C CA . ASP A 1 108 ? -6.712 -3.165 52.788 1.00 29.31 108 ASP A CA 1
ATOM 860 C C . ASP A 1 108 ? -7.157 -4.215 51.759 1.00 29.31 108 ASP A C 1
ATOM 862 O O . ASP A 1 108 ? -7.880 -3.981 50.796 1.00 29.31 108 ASP A O 1
ATOM 866 N N . SER A 1 109 ? -6.784 -5.447 52.114 1.00 35.34 109 SER A N 1
ATOM 867 C CA . SER A 1 109 ? -7.669 -6.606 52.285 1.00 35.34 109 SER A CA 1
ATOM 868 C C . SER A 1 109 ? -8.923 -6.689 51.397 1.00 35.34 109 SER A C 1
ATOM 870 O O . SER A 1 109 ? -10.014 -6.256 51.752 1.00 35.34 109 SER A O 1
ATOM 872 N N . PHE A 1 110 ? -8.804 -7.438 50.299 1.00 29.16 110 PHE A N 1
ATOM 873 C CA . PHE A 1 110 ? -9.932 -8.200 49.768 1.00 29.16 110 PHE A CA 1
ATOM 874 C C . PHE A 1 110 ? -9.624 -9.688 49.881 1.00 29.16 110 PHE A C 1
ATOM 876 O O . PHE A 1 110 ? -8.818 -10.246 49.138 1.00 29.16 110 PHE A O 1
ATOM 883 N N . GLN A 1 111 ? -10.276 -10.309 50.864 1.00 31.77 111 GLN A N 1
ATOM 884 C CA . GLN A 1 111 ? -10.358 -11.752 51.013 1.00 31.77 111 GLN A CA 1
ATOM 885 C C . GLN A 1 111 ? -10.956 -12.380 49.751 1.00 31.77 111 GLN A C 1
ATOM 887 O O . GLN A 1 111 ? -12.024 -11.998 49.268 1.00 31.77 111 GLN A O 1
ATOM 892 N N . SER A 1 112 ? -10.254 -13.390 49.261 1.00 31.05 112 SER A N 1
ATOM 893 C CA . SER A 1 112 ? -10.731 -14.404 48.338 1.00 31.05 112 SER A CA 1
ATOM 894 C C . SER A 1 112 ? -11.902 -15.176 48.960 1.00 31.05 112 SER A C 1
ATOM 896 O O . SER 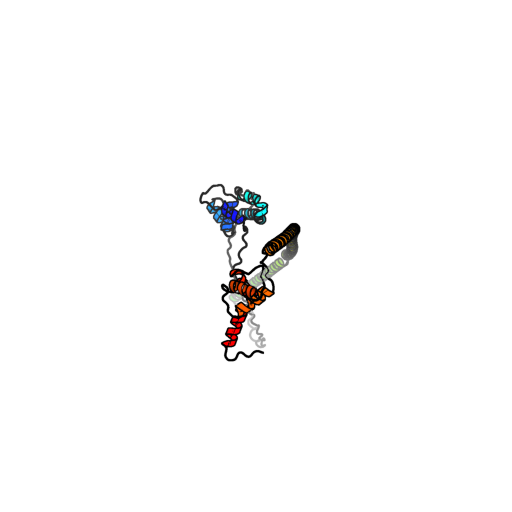A 1 112 ? -11.749 -15.893 49.945 1.00 31.05 112 SER A O 1
ATOM 898 N N . GLY A 1 113 ? -13.089 -15.047 48.366 1.00 27.05 113 GLY A N 1
ATOM 899 C CA . GLY A 1 113 ? -14.228 -15.925 48.637 1.00 27.05 113 GLY A CA 1
ATOM 900 C C . GLY A 1 113 ? -14.291 -17.062 47.606 1.00 27.05 113 GLY A C 1
ATOM 901 O O . GLY A 1 113 ? -14.193 -16.783 46.408 1.00 27.05 113 GLY A O 1
ATOM 902 N N . PRO A 1 114 ? -14.459 -18.332 48.018 1.00 35.19 114 PRO A N 1
ATOM 903 C CA . PRO A 1 114 ? -14.525 -19.459 47.099 1.00 35.19 114 PRO A CA 1
ATOM 904 C C . PRO A 1 114 ? -15.874 -19.501 46.371 1.00 35.19 114 PRO A C 1
ATOM 906 O O . PRO A 1 114 ? -16.947 -19.361 46.961 1.00 35.19 114 PRO A O 1
ATOM 909 N N . SER A 1 115 ? -15.811 -19.743 45.063 1.00 30.39 115 SER A N 1
ATOM 910 C CA . SER A 1 115 ? -16.968 -19.999 44.209 1.00 30.39 115 SER A CA 1
ATOM 911 C C . SER A 1 115 ? -17.541 -21.387 44.512 1.00 30.39 115 SER A C 1
ATOM 913 O O . SER A 1 115 ? -17.038 -22.402 44.038 1.00 30.39 115 SER A O 1
ATOM 915 N N . SER A 1 116 ? -18.603 -21.431 45.315 1.00 29.48 116 SER A N 1
ATOM 916 C CA . SER A 1 116 ? -19.455 -22.607 45.509 1.00 29.48 116 SER A CA 1
ATOM 917 C C . SER A 1 116 ? -20.832 -22.309 44.915 1.00 29.48 116 SER A C 1
ATOM 919 O O . SER A 1 116 ? -21.655 -21.620 45.523 1.00 29.48 116 SER A O 1
ATOM 921 N N . ARG A 1 117 ? -21.102 -22.858 43.725 1.00 34.81 117 ARG A N 1
ATOM 922 C CA . ARG A 1 117 ? -22.460 -22.988 43.181 1.00 34.81 117 ARG A CA 1
ATOM 923 C C . ARG A 1 117 ? -23.273 -23.904 44.098 1.00 34.81 117 ARG A C 1
ATOM 925 O O . ARG A 1 117 ? -23.003 -25.098 44.163 1.00 34.81 117 ARG A O 1
ATOM 932 N N . LYS A 1 118 ? -24.314 -23.367 44.735 1.00 30.23 118 LYS A N 1
ATOM 933 C CA . LYS A 1 118 ? -25.463 -24.155 45.198 1.00 30.23 118 LYS A CA 1
ATOM 934 C C . LYS A 1 118 ? -26.728 -23.605 44.558 1.00 30.23 118 LYS A C 1
ATOM 936 O O . LYS A 1 118 ? -27.240 -22.557 44.935 1.00 30.23 118 LYS A O 1
ATOM 941 N N . THR A 1 119 ? -27.194 -24.338 43.558 1.00 30.53 119 THR A N 1
ATOM 942 C CA . THR A 1 119 ? -28.539 -24.275 42.997 1.00 30.53 119 THR A CA 1
ATOM 943 C C . THR A 1 119 ? -29.511 -24.700 44.098 1.00 30.53 119 THR A C 1
ATOM 945 O O . THR A 1 119 ? -29.469 -25.845 44.542 1.00 30.53 119 THR A O 1
ATOM 948 N N . VAL A 1 120 ? -30.351 -23.786 44.584 1.00 28.69 120 VAL A N 1
ATOM 949 C CA . VAL A 1 120 ? -31.477 -24.133 45.460 1.00 28.69 120 VAL A CA 1
ATOM 950 C C . VAL A 1 120 ? -32.727 -24.154 44.596 1.00 28.69 120 VAL A C 1
ATOM 952 O O . VAL A 1 120 ? -33.193 -23.123 44.117 1.00 28.69 120 VAL A O 1
ATOM 955 N N . SER A 1 121 ? -33.220 -25.366 44.368 1.00 26.92 121 SER A N 1
ATOM 956 C CA . SER A 1 121 ? -34.487 -25.660 43.717 1.00 26.92 121 SER A CA 1
ATOM 957 C C . SER A 1 121 ? -35.647 -25.084 44.528 1.00 26.92 121 SER A C 1
ATOM 959 O O . SER A 1 121 ? -35.778 -25.339 45.725 1.00 26.92 121 SER A O 1
ATOM 961 N N . TYR A 1 122 ? -36.505 -24.317 43.862 1.00 29.20 122 TYR A N 1
ATOM 962 C CA . TYR A 1 122 ? -37.765 -23.833 44.408 1.00 29.20 122 TYR A CA 1
ATOM 963 C C . TYR A 1 122 ? -38.724 -25.016 44.598 1.00 29.20 122 TYR A C 1
ATOM 965 O O . TYR A 1 122 ? -39.215 -25.590 43.627 1.00 29.20 122 TYR A O 1
ATOM 973 N N . LEU A 1 123 ? -39.009 -25.376 45.851 1.00 29.56 123 LEU A N 1
ATOM 974 C CA . LEU A 1 123 ? -40.137 -26.240 46.193 1.00 29.56 123 LEU A CA 1
ATOM 975 C C . LEU A 1 123 ? -41.435 -25.456 45.969 1.00 29.56 123 LEU A C 1
ATOM 977 O O . LEU A 1 123 ? -41.802 -24.575 46.746 1.00 29.56 123 LEU A O 1
ATOM 981 N N . SER A 1 124 ? -42.116 -25.790 44.875 1.00 30.02 124 SER A N 1
ATOM 982 C CA . SER A 1 124 ? -43.506 -25.422 44.625 1.00 30.02 124 SER A CA 1
ATOM 983 C C . SER A 1 124 ? -44.404 -26.195 45.589 1.00 30.02 124 SER A C 1
ATOM 985 O O . SER A 1 124 ? -44.532 -27.412 45.481 1.00 30.02 124 SER A O 1
ATOM 987 N N . VAL A 1 125 ? -45.036 -25.498 46.535 1.00 30.78 125 VAL A N 1
ATOM 988 C CA . VAL A 1 125 ? -46.128 -26.068 47.331 1.00 30.78 125 VAL A CA 1
ATOM 989 C C . VAL A 1 125 ? -47.402 -25.954 46.506 1.00 30.78 125 VAL A C 1
ATOM 991 O O . VAL A 1 125 ? -47.930 -24.865 46.282 1.00 30.78 125 VAL A O 1
ATOM 994 N N . ALA A 1 126 ? -47.854 -27.108 46.026 1.00 30.91 126 ALA A N 1
ATOM 995 C CA . ALA A 1 126 ? -49.109 -27.280 45.327 1.00 30.91 126 ALA A CA 1
ATOM 996 C C . ALA A 1 126 ? -50.289 -26.856 46.216 1.00 30.91 126 ALA A C 1
ATOM 998 O O . ALA A 1 126 ? -50.466 -27.316 47.345 1.00 30.91 126 ALA A O 1
ATOM 999 N N . SER A 1 127 ? -51.115 -25.979 45.660 1.00 31.11 127 SER A N 1
ATOM 1000 C CA . SER A 1 127 ? -52.461 -25.668 46.116 1.00 31.11 127 SER A CA 1
ATOM 1001 C C . SER A 1 127 ? -53.338 -26.923 46.090 1.00 31.11 127 SER A C 1
ATOM 1003 O O . SER A 1 127 ? -53.532 -27.506 45.025 1.00 31.11 127 SER A O 1
ATOM 1005 N N . SER A 1 128 ? -53.919 -27.304 47.230 1.00 33.44 128 SER A N 1
ATOM 1006 C CA . SER A 1 128 ? -55.046 -28.244 47.241 1.00 33.44 128 SER A CA 1
ATOM 1007 C C . SER A 1 128 ? -56.357 -27.541 46.864 1.00 33.44 128 SER A C 1
ATOM 1009 O O . SER A 1 128 ? -56.546 -26.370 47.219 1.00 33.44 128 SER A O 1
ATOM 1011 N N . PRO A 1 129 ? -57.276 -28.221 46.154 1.00 37.88 129 PRO A N 1
ATOM 1012 C CA . PRO A 1 129 ? -58.458 -27.604 45.582 1.00 37.88 129 PRO A CA 1
ATOM 1013 C C . PRO A 1 129 ? -59.618 -27.518 46.576 1.00 37.88 129 PRO A C 1
ATOM 1015 O O . PRO A 1 129 ? -59.848 -28.385 47.417 1.00 37.88 129 PRO A O 1
ATOM 1018 N N . LYS A 1 130 ? -60.399 -26.452 46.397 1.00 33.72 130 LYS A N 1
ATOM 1019 C CA . LYS A 1 130 ? -61.728 -26.239 46.967 1.00 33.72 130 LYS A CA 1
ATOM 1020 C C . LYS A 1 130 ? -62.655 -27.395 46.570 1.00 33.72 130 LYS A C 1
ATOM 1022 O O . LYS A 1 130 ? -63.015 -27.495 45.399 1.00 33.72 130 LYS A O 1
ATOM 1027 N N . HIS A 1 131 ? -63.115 -28.190 47.535 1.00 32.94 131 HIS A N 1
ATOM 1028 C CA . HIS A 1 131 ? -64.326 -28.985 47.351 1.00 32.94 131 HIS A CA 1
ATOM 1029 C C . HIS A 1 131 ? -65.550 -28.219 47.846 1.00 32.94 131 HIS A C 1
ATOM 1031 O O . HIS A 1 131 ? -65.583 -27.646 48.934 1.00 32.94 131 HIS A O 1
ATOM 1037 N N . LYS A 1 132 ? -66.513 -28.166 46.929 1.00 35.56 132 LYS A N 1
AT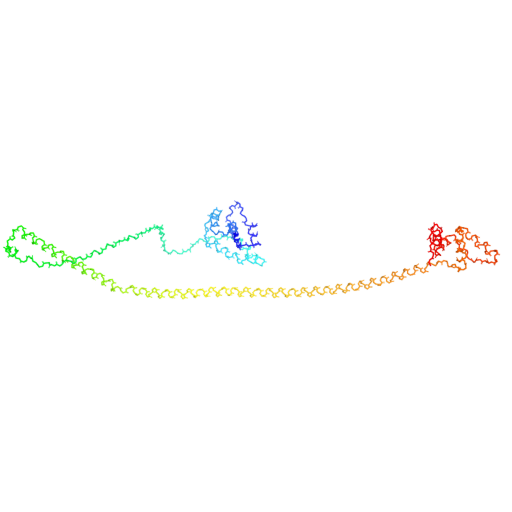OM 1038 C CA . LYS A 1 132 ? -67.771 -27.439 46.956 1.00 35.56 132 LYS A CA 1
ATOM 1039 C C . LYS A 1 132 ? -68.657 -27.895 48.112 1.00 35.56 132 LYS A C 1
ATOM 1041 O O . LYS A 1 132 ? -68.827 -29.085 48.356 1.00 35.56 132 LYS A O 1
ATOM 1046 N N . SER A 1 133 ? -69.278 -26.908 48.742 1.00 31.78 133 SER A N 1
ATOM 1047 C CA . SER A 1 133 ? -70.480 -27.041 49.552 1.00 31.78 133 SER A CA 1
ATOM 1048 C C . SER A 1 133 ? -71.591 -27.730 48.757 1.00 31.78 133 SER A C 1
ATOM 1050 O O . SER A 1 133 ? -72.053 -27.190 47.750 1.00 31.78 133 SER A O 1
ATOM 1052 N N . ILE A 1 134 ? -72.052 -28.882 49.235 1.00 34.25 134 ILE A N 1
ATOM 1053 C CA . ILE A 1 134 ? -73.372 -29.403 48.888 1.00 34.25 134 ILE A CA 1
ATOM 1054 C C . ILE A 1 134 ? -74.346 -28.805 49.901 1.00 34.25 134 ILE A C 1
ATOM 1056 O O . ILE A 1 134 ? -74.322 -29.142 51.085 1.00 34.25 134 ILE A O 1
ATOM 1060 N N . LEU A 1 135 ? -75.175 -27.878 49.417 1.00 37.53 135 LEU A N 1
ATOM 1061 C CA . LEU A 1 135 ? -76.449 -27.556 50.042 1.00 37.53 135 LEU A CA 1
ATOM 1062 C C . LEU A 1 135 ? -77.276 -28.844 50.114 1.00 37.53 135 LEU A C 1
ATOM 1064 O O . LEU A 1 135 ? -77.581 -29.444 49.087 1.00 37.53 135 LEU A O 1
ATOM 1068 N N . SER A 1 136 ? -77.693 -29.220 51.316 1.00 31.91 136 SER A N 1
ATOM 1069 C CA . SER A 1 136 ? -78.905 -30.007 51.507 1.00 31.91 136 SER A CA 1
ATOM 1070 C C . SER A 1 136 ? -79.792 -29.280 52.515 1.00 31.91 136 SER A C 1
ATOM 1072 O O . SER A 1 136 ? -79.360 -28.857 53.585 1.00 31.91 136 SER A O 1
ATOM 1074 N N . SER A 1 137 ? -81.019 -29.044 52.062 1.00 32.91 137 SER A N 1
ATOM 1075 C CA . SER A 1 137 ? -82.123 -28.388 52.754 1.00 32.91 137 SER A CA 1
ATOM 1076 C C . SER A 1 137 ? -82.441 -29.060 54.099 1.00 32.91 137 SER A C 1
ATOM 1078 O O . SER A 1 137 ? -82.427 -30.293 54.166 1.00 32.91 137 SER A O 1
ATOM 1080 N N . PRO A 1 138 ? -82.792 -28.309 55.161 1.00 36.97 138 PRO A N 1
ATOM 1081 C CA . PRO A 1 138 ? -83.329 -28.907 56.368 1.00 36.97 138 PRO A CA 1
ATOM 1082 C C . PRO A 1 138 ? -84.781 -29.308 56.100 1.00 36.97 138 PRO A C 1
ATOM 1084 O O . PRO A 1 138 ? -85.686 -28.473 56.026 1.00 36.97 138 PRO A O 1
ATOM 1087 N N . ASN A 1 139 ? -85.010 -30.613 55.972 1.00 34.25 139 ASN A N 1
ATOM 1088 C CA . ASN A 1 139 ? -86.355 -31.158 55.990 1.00 34.25 139 ASN A CA 1
ATOM 1089 C C . ASN A 1 139 ? -86.968 -30.905 57.374 1.00 34.25 139 ASN A C 1
ATOM 1091 O O . ASN A 1 139 ? -86.571 -31.481 58.388 1.00 34.25 139 ASN A O 1
ATOM 1095 N N . LYS A 1 140 ? -87.958 -30.011 57.395 1.00 41.59 140 LYS A N 1
ATOM 1096 C CA . LYS A 1 140 ? -88.956 -29.884 58.453 1.00 41.59 140 LYS A CA 1
ATOM 1097 C C . LYS A 1 140 ? -89.626 -31.249 58.630 1.00 41.59 140 LYS A C 1
ATOM 1099 O O . LYS A 1 140 ? -90.368 -31.652 57.742 1.00 41.59 140 LYS A O 1
ATOM 1104 N N . LYS A 1 141 ? -89.340 -31.935 59.744 1.00 38.97 141 LYS A N 1
ATOM 1105 C CA . LYS A 1 141 ? -90.195 -32.891 60.492 1.00 38.97 141 LYS A CA 1
ATOM 1106 C C . LYS A 1 141 ? -89.327 -33.781 61.397 1.00 38.97 141 LYS A C 1
ATOM 1108 O O . LYS A 1 141 ? -89.144 -34.961 61.144 1.00 38.97 141 LYS A O 1
ATOM 1113 N N . SER A 1 142 ? -88.807 -33.211 62.484 1.00 38.50 142 SER A N 1
ATOM 1114 C CA . SER A 1 142 ? -88.600 -33.957 63.741 1.00 38.50 142 SER A CA 1
ATOM 1115 C C . SER A 1 142 ? -88.557 -33.015 64.956 1.00 38.50 142 SER A C 1
ATOM 1117 O O . SER A 1 142 ? -87.853 -33.249 65.936 1.00 38.50 142 SER A O 1
ATOM 1119 N N . ALA A 1 143 ? -89.309 -31.916 64.902 1.00 39.88 143 ALA A N 1
ATOM 1120 C CA . ALA A 1 143 ? -89.727 -31.232 66.113 1.00 39.88 143 ALA A CA 1
ATOM 1121 C C . ALA A 1 143 ? -90.905 -32.046 66.655 1.00 39.88 143 ALA A C 1
ATOM 1123 O O . ALA A 1 143 ? -91.990 -31.896 66.111 1.00 39.88 143 ALA A O 1
ATOM 1124 N N . LEU A 1 144 ? -90.652 -32.979 67.587 1.00 40.06 144 LEU A N 1
ATOM 1125 C CA . LEU A 1 144 ? -91.640 -33.482 68.567 1.00 40.06 144 LEU A CA 1
ATOM 1126 C C . LEU A 1 144 ? -91.129 -34.557 69.558 1.00 40.06 144 LEU A C 1
ATOM 1128 O O . LEU A 1 144 ? -91.910 -34.971 70.402 1.00 40.06 144 LEU A O 1
ATOM 1132 N N . LEU A 1 145 ? -89.853 -34.988 69.553 1.00 41.53 145 LEU A N 1
ATOM 1133 C CA . LEU A 1 145 ? -89.383 -36.010 70.526 1.00 41.53 145 LEU A CA 1
ATOM 1134 C C . LEU A 1 145 ? -88.053 -35.731 71.255 1.00 41.53 145 LEU A C 1
ATOM 1136 O O . LEU A 1 145 ? -87.559 -36.594 71.975 1.00 41.53 145 LEU A O 1
ATOM 1140 N N . SER A 1 146 ? -87.475 -34.533 71.152 1.00 39.75 146 SER A N 1
ATOM 1141 C CA . SER A 1 146 ? -86.186 -34.209 71.798 1.00 39.75 146 SER A CA 1
ATOM 1142 C C . SER A 1 146 ? -86.231 -33.062 72.818 1.00 39.75 146 SER A C 1
ATOM 1144 O O . SER A 1 146 ? -85.183 -32.671 73.327 1.00 39.75 146 SER A O 1
ATOM 1146 N N . SER A 1 147 ? -87.416 -32.560 73.191 1.00 41.84 147 SER A N 1
ATOM 1147 C CA . SER A 1 147 ? -87.558 -31.452 74.158 1.00 41.84 147 SER A CA 1
ATOM 1148 C C . SER A 1 147 ? -87.841 -31.875 75.610 1.00 41.84 147 SER A C 1
ATOM 1150 O O . SER A 1 147 ? -88.248 -31.038 76.408 1.00 41.84 147 SER A O 1
ATOM 1152 N N . LEU A 1 148 ? -87.625 -33.144 75.985 1.00 41.97 148 LEU A N 1
ATOM 1153 C CA . LEU A 1 148 ? -87.959 -33.655 77.331 1.00 41.97 148 LEU A CA 1
ATOM 1154 C C . LEU A 1 148 ? -86.774 -34.198 78.149 1.00 41.97 148 LEU A C 1
ATOM 1156 O O . LEU A 1 148 ? -86.974 -34.858 79.164 1.00 41.97 148 LEU A O 1
ATOM 1160 N N . ARG A 1 149 ? -85.527 -33.897 77.766 1.00 44.72 149 ARG A N 1
ATOM 1161 C CA . ARG A 1 149 ? -84.349 -34.114 78.633 1.00 44.72 149 ARG A CA 1
ATOM 1162 C C . ARG A 1 149 ? -83.360 -32.959 78.532 1.00 44.72 149 ARG A C 1
ATOM 1164 O O . ARG A 1 149 ? -82.203 -33.137 78.154 1.00 44.72 149 ARG A O 1
ATOM 1171 N N . ALA A 1 150 ? -83.830 -31.766 78.870 1.00 52.31 150 ALA A N 1
ATOM 1172 C CA . ALA A 1 150 ? -82.930 -30.728 79.335 1.00 52.31 150 ALA A CA 1
ATOM 1173 C C . ALA A 1 150 ? -82.423 -31.106 80.742 1.00 52.31 150 ALA A C 1
ATOM 1175 O O . ALA A 1 150 ? -83.184 -31.530 81.607 1.00 52.31 150 ALA A O 1
ATOM 1176 N N . ASP A 1 151 ? -81.116 -30.953 80.934 1.00 56.59 151 ASP A N 1
ATOM 1177 C CA . ASP A 1 151 ? -80.511 -30.536 82.203 1.00 56.59 151 ASP A CA 1
ATOM 1178 C C . ASP A 1 151 ? -80.150 -31.512 83.323 1.00 56.59 151 ASP A C 1
ATOM 1180 O O . ASP A 1 151 ? -79.815 -31.063 84.417 1.00 56.59 151 ASP A O 1
ATOM 1184 N N . GLN A 1 152 ? -79.955 -32.805 83.048 1.00 58.69 152 GLN A N 1
ATOM 1185 C CA . GLN A 1 152 ? -79.111 -33.625 83.939 1.00 58.69 152 GLN A CA 1
ATOM 1186 C C . GLN A 1 152 ? -77.942 -34.279 83.201 1.00 58.69 152 GLN A C 1
ATOM 1188 O O . GLN A 1 152 ? -77.878 -35.482 82.959 1.00 58.69 152 GLN A O 1
ATOM 1193 N N . LEU A 1 153 ? -76.963 -33.444 82.837 1.00 61.72 153 LEU A N 1
ATOM 1194 C CA . LEU A 1 153 ? -75.622 -33.919 82.501 1.00 61.72 153 LEU A CA 1
ATOM 1195 C C . LEU A 1 153 ? -75.038 -34.630 83.730 1.00 61.72 153 LEU A C 1
ATOM 1197 O O . LEU A 1 153 ? -74.918 -34.022 84.795 1.00 61.72 153 LEU A O 1
ATOM 1201 N N . THR A 1 154 ? -74.624 -35.889 83.566 1.00 71.75 154 THR A N 1
ATOM 1202 C CA . THR A 1 154 ? -73.846 -36.594 84.592 1.00 71.75 154 THR A CA 1
ATOM 1203 C C . THR A 1 154 ? -72.603 -35.770 84.959 1.00 71.75 154 THR A C 1
ATOM 1205 O O . THR A 1 154 ? -72.063 -35.077 84.087 1.00 71.75 154 THR A O 1
ATOM 1208 N N . PRO A 1 155 ? -72.104 -35.826 86.209 1.00 76.50 155 PRO A N 1
ATOM 1209 C CA . PRO A 1 155 ? -70.960 -35.016 86.647 1.00 76.50 155 PRO A CA 1
ATOM 1210 C C . PRO A 1 155 ? -69.759 -35.082 85.688 1.00 76.50 155 PRO A C 1
ATOM 1212 O O . PRO A 1 155 ? -69.165 -34.063 85.337 1.00 76.50 155 PRO A O 1
ATOM 1215 N N . ARG A 1 156 ? -69.484 -36.273 85.139 1.00 79.81 156 ARG A N 1
ATOM 1216 C CA . ARG A 1 156 ? -68.442 -36.505 84.128 1.00 79.81 156 ARG A CA 1
ATOM 1217 C C . ARG A 1 156 ? -68.691 -35.760 82.808 1.00 79.81 156 ARG A C 1
ATOM 1219 O O . ARG A 1 156 ? -67.751 -35.224 82.226 1.00 79.81 156 ARG A O 1
ATOM 1226 N N . LYS A 1 157 ? -69.943 -35.685 82.340 1.00 81.31 157 LYS A N 1
ATOM 1227 C CA . LYS A 1 157 ? -70.316 -34.919 81.138 1.00 81.31 157 LYS A CA 1
ATOM 1228 C C . LYS A 1 157 ? -70.265 -33.407 81.380 1.00 81.31 157 LYS A C 1
ATOM 1230 O O . LYS A 1 157 ? -69.833 -32.690 80.481 1.00 81.31 157 LYS A O 1
ATOM 1235 N N . LYS A 1 158 ? -70.637 -32.917 82.574 1.00 79.88 158 LYS A N 1
ATOM 1236 C CA . LYS A 1 158 ? -70.470 -31.494 82.950 1.00 79.88 158 LYS A CA 1
ATOM 1237 C C . LYS A 1 158 ? -68.993 -31.091 82.939 1.00 79.88 158 LYS A C 1
ATOM 1239 O O . LYS A 1 158 ? -68.643 -30.094 82.313 1.00 79.88 158 LYS A O 1
ATOM 1244 N N . LEU A 1 159 ? -68.129 -31.913 83.538 1.00 85.94 159 LEU A N 1
ATOM 1245 C CA . LEU A 1 159 ? -66.681 -31.688 83.558 1.00 85.94 159 LEU A CA 1
ATOM 1246 C C . LEU A 1 159 ? -66.071 -31.692 82.148 1.00 85.94 159 LEU A C 1
ATOM 1248 O O . LEU A 1 159 ? -65.276 -30.815 81.816 1.00 85.94 159 LEU A O 1
ATOM 1252 N N . LEU A 1 160 ? -66.458 -32.649 81.299 1.00 88.44 160 LEU A N 1
ATOM 1253 C CA . LEU A 1 160 ? -65.974 -32.710 79.919 1.00 88.44 160 LEU A CA 1
ATOM 1254 C C . LEU A 1 160 ? -66.448 -31.506 79.094 1.00 88.44 160 LEU A C 1
ATOM 1256 O O . LEU A 1 160 ? -65.650 -30.921 78.368 1.00 88.44 160 LEU A O 1
ATOM 1260 N N . LYS A 1 161 ? -67.715 -31.095 79.237 1.00 86.38 161 LYS A N 1
ATOM 1261 C CA . LYS A 1 161 ? -68.265 -29.906 78.566 1.00 86.38 161 LYS A CA 1
ATOM 1262 C C . LYS A 1 161 ? -67.524 -28.633 78.986 1.00 86.38 161 LYS A C 1
ATOM 1264 O O . LYS A 1 161 ? -67.186 -27.833 78.122 1.00 86.38 161 LYS A O 1
ATOM 1269 N N . HIS A 1 162 ? -67.216 -28.487 80.276 1.00 87.75 162 HIS A N 1
ATOM 1270 C CA . HIS A 1 162 ? -66.407 -27.381 80.791 1.00 87.75 162 HIS A CA 1
ATOM 1271 C C . HIS A 1 162 ? -64.975 -27.404 80.233 1.00 87.75 162 HIS A C 1
ATOM 1273 O O . HIS A 1 162 ? -64.471 -26.389 79.765 1.00 87.75 162 HIS A O 1
ATOM 1279 N N . ARG A 1 163 ? -64.310 -28.568 80.209 1.00 89.62 163 ARG A N 1
ATOM 1280 C CA . ARG A 1 163 ? -62.974 -28.695 79.598 1.00 89.62 163 ARG A CA 1
ATOM 1281 C C . ARG A 1 163 ? -62.988 -28.315 78.118 1.00 89.62 163 ARG A C 1
ATOM 1283 O O . ARG A 1 163 ? -62.133 -27.556 77.678 1.00 89.62 163 ARG A O 1
ATOM 1290 N N . LEU A 1 164 ? -63.973 -28.798 77.362 1.00 90.00 164 LEU A N 1
ATOM 1291 C CA . LEU A 1 164 ? -64.123 -28.464 75.946 1.00 90.00 164 LEU A CA 1
ATOM 1292 C C . LEU A 1 164 ? -64.423 -26.977 75.728 1.00 90.00 164 LEU A C 1
ATOM 1294 O O . LEU A 1 164 ? -63.907 -26.410 74.769 1.00 90.00 164 LEU A O 1
ATOM 1298 N N . SER A 1 165 ? -65.198 -26.327 76.604 1.00 90.69 165 SER A N 1
ATOM 1299 C CA . SER A 1 165 ? -65.432 -24.884 76.495 1.00 90.69 165 SER A CA 1
ATOM 1300 C C . SER A 1 165 ? -64.166 -24.079 76.777 1.00 90.69 165 SER A C 1
ATOM 1302 O O . SER A 1 165 ? -63.884 -23.154 76.023 1.00 90.69 165 SER A O 1
ATOM 1304 N N . VAL A 1 166 ? -63.373 -24.460 77.787 1.00 91.50 166 VAL A N 1
ATOM 1305 C CA . VAL A 1 166 ? -62.075 -23.823 78.079 1.00 91.50 166 VAL A CA 1
ATOM 1306 C C . VAL A 1 166 ? -61.125 -23.961 76.884 1.00 91.50 166 VAL A C 1
ATOM 1308 O O . VAL A 1 166 ? -60.618 -22.955 76.386 1.00 91.50 166 VAL A O 1
ATOM 1311 N N . PHE A 1 167 ? -60.976 -25.169 76.329 1.00 91.75 167 PHE A N 1
ATOM 1312 C CA . PHE A 1 167 ? -60.167 -25.380 75.122 1.00 91.75 167 PHE A CA 1
ATOM 1313 C C . PHE A 1 167 ? -60.686 -24.586 73.917 1.00 91.75 167 PHE A C 1
ATOM 1315 O O . PHE A 1 167 ? -59.896 -24.015 73.169 1.00 91.75 167 PHE A O 1
ATOM 1322 N N . ALA A 1 168 ? -62.004 -24.507 73.721 1.00 89.56 168 ALA A N 1
ATOM 1323 C CA . ALA A 1 168 ? -62.585 -23.726 72.633 1.00 89.56 168 ALA A CA 1
ATOM 1324 C C . ALA A 1 168 ? -62.301 -22.223 72.793 1.00 89.56 168 ALA A C 1
ATOM 1326 O O . ALA A 1 168 ? -61.957 -21.562 71.809 1.00 89.56 168 ALA A O 1
ATOM 1327 N N . THR A 1 169 ? -62.393 -21.691 74.017 1.00 92.12 169 THR A N 1
ATOM 1328 C CA . THR A 1 169 ? -62.038 -20.294 74.301 1.00 92.12 169 THR A CA 1
ATOM 1329 C C . THR A 1 169 ? -60.552 -20.032 74.087 1.00 92.12 169 THR A C 1
ATOM 1331 O O . THR A 1 169 ? -60.206 -19.018 73.489 1.00 92.12 169 THR A O 1
ATOM 1334 N N . GLU A 1 170 ? -59.678 -20.963 74.464 1.00 94.25 170 GLU A N 1
ATOM 1335 C CA . GLU A 1 170 ? -58.228 -20.822 74.306 1.00 94.25 170 GLU A CA 1
ATOM 1336 C C . GLU A 1 170 ? -57.782 -20.912 72.838 1.00 94.25 170 GLU A C 1
ATOM 1338 O O . GLU A 1 170 ? -56.985 -20.107 72.356 1.00 94.25 170 GLU A O 1
ATOM 1343 N N . ILE A 1 171 ? -58.393 -21.805 72.056 1.00 92.12 171 ILE A N 1
ATOM 1344 C CA . ILE A 1 171 ? -58.196 -21.840 70.600 1.00 92.12 171 ILE A CA 1
ATOM 1345 C C . ILE A 1 171 ? -58.679 -20.528 69.962 1.00 92.12 171 ILE A C 1
ATOM 1347 O O . ILE A 1 171 ? -58.049 -20.017 69.030 1.00 92.12 171 ILE A O 1
ATOM 1351 N N . ALA A 1 172 ? -59.797 -19.970 70.432 1.00 92.44 172 ALA A N 1
ATOM 1352 C CA . ALA A 1 172 ? -60.328 -18.713 69.914 1.00 92.44 172 ALA A CA 1
ATOM 1353 C C . ALA A 1 172 ? -59.415 -17.518 70.243 1.00 92.44 172 ALA A C 1
ATOM 1355 O O . ALA A 1 172 ? -59.151 -16.703 69.353 1.00 92.44 172 ALA A O 1
ATOM 1356 N N . THR A 1 173 ? -58.882 -17.431 71.466 1.00 93.06 173 THR A N 1
ATOM 1357 C CA . THR A 1 173 ? -57.930 -16.376 71.857 1.00 93.06 173 THR A CA 1
ATOM 1358 C C . THR A 1 173 ? -56.624 -16.495 71.079 1.00 93.06 173 THR A C 1
ATOM 1360 O O . THR A 1 173 ? -56.136 -15.492 70.556 1.00 93.06 173 THR A O 1
ATOM 1363 N N . GLN A 1 174 ? -56.099 -17.708 70.886 1.00 92.94 174 GLN A N 1
ATOM 1364 C CA . GLN A 1 174 ? -54.870 -17.929 70.123 1.00 92.94 174 GLN A CA 1
ATOM 1365 C C . GLN A 1 174 ? -55.042 -17.584 68.636 1.00 92.94 174 GLN A C 1
ATOM 1367 O O . GLN A 1 174 ? -54.189 -16.916 68.046 1.00 92.94 174 GLN A O 1
ATOM 1372 N N . LYS A 1 175 ? -56.180 -17.949 68.028 1.00 93.88 175 LYS A N 1
ATOM 1373 C CA . LYS A 1 175 ? -56.516 -17.541 66.652 1.00 93.88 175 LYS A CA 1
ATOM 1374 C C . LYS A 1 175 ? -56.668 -16.029 66.523 1.00 93.88 175 LYS A C 1
ATOM 1376 O O . LYS A 1 175 ? -56.259 -15.471 65.504 1.00 93.88 175 LYS A O 1
ATOM 1381 N N . ARG A 1 176 ? -57.251 -15.363 67.524 1.00 93.94 176 ARG A N 1
ATOM 1382 C CA . ARG A 1 176 ? -57.374 -13.900 67.549 1.00 93.94 176 ARG A CA 1
ATOM 1383 C C . ARG A 1 176 ? -56.000 -13.237 67.625 1.00 93.94 176 ARG A C 1
ATOM 1385 O O . ARG A 1 176 ? -55.708 -12.402 66.774 1.00 93.94 176 ARG A O 1
ATOM 1392 N N . LYS A 1 177 ? -55.138 -13.691 68.538 1.00 94.81 177 LYS A N 1
ATOM 1393 C CA . LYS A 1 177 ? -53.759 -13.204 68.680 1.00 94.81 177 LYS A CA 1
ATOM 1394 C C . LYS A 1 177 ? -52.964 -13.370 67.384 1.00 94.81 177 LYS A C 1
ATOM 1396 O O . LYS A 1 177 ? -52.396 -12.409 66.886 1.00 94.81 177 LYS A O 1
ATOM 1401 N N . HIS A 1 178 ? -53.033 -14.544 66.753 1.00 94.62 178 HIS A N 1
ATOM 1402 C CA . HIS A 1 178 ? -52.352 -14.779 65.478 1.00 94.62 178 HIS A CA 1
ATOM 1403 C C . HIS A 1 178 ? -52.852 -13.857 64.351 1.00 94.62 178 HIS A C 1
ATOM 1405 O O . HIS A 1 178 ? -52.063 -13.364 63.546 1.00 94.62 178 HIS A O 1
ATOM 1411 N N . ARG A 1 179 ? -54.164 -13.583 64.284 1.00 94.50 179 ARG A N 1
ATOM 1412 C CA . ARG A 1 179 ? -54.720 -12.624 63.313 1.00 94.50 179 ARG A CA 1
ATOM 1413 C C . ARG A 1 179 ? -54.223 -11.202 63.566 1.00 94.50 179 ARG A C 1
ATOM 1415 O O . ARG A 1 179 ? -53.928 -10.498 62.601 1.00 94.50 179 ARG A O 1
ATOM 1422 N N . GLU A 1 180 ? -54.137 -10.791 64.826 1.00 94.19 180 GLU A N 1
ATOM 1423 C CA . GLU A 1 180 ? -53.604 -9.485 65.223 1.00 94.19 180 GLU A CA 1
ATOM 1424 C C . GLU A 1 180 ? -52.108 -9.372 64.884 1.00 94.19 180 GLU A C 1
ATOM 1426 O O . GLU A 1 180 ? -51.719 -8.412 64.220 1.00 94.19 180 GLU A O 1
ATOM 1431 N N . ASP A 1 181 ? -51.298 -10.392 65.182 1.00 93.25 181 ASP A N 1
ATOM 1432 C CA . ASP A 1 181 ? -49.868 -10.434 64.837 1.00 93.25 181 ASP A CA 1
ATOM 1433 C C . ASP A 1 181 ? -49.638 -10.328 63.321 1.00 93.25 181 ASP A C 1
ATOM 1435 O O . ASP A 1 181 ? -48.813 -9.537 62.852 1.00 93.25 181 ASP A O 1
ATOM 1439 N N . VAL A 1 182 ? -50.412 -11.073 62.523 1.00 93.06 182 VAL A N 1
ATOM 1440 C CA . VAL A 1 182 ? -50.360 -10.996 61.054 1.00 93.06 182 VAL A CA 1
ATOM 1441 C C . VAL A 1 182 ? -50.772 -9.608 60.557 1.00 93.06 182 VAL A C 1
ATOM 1443 O O . VAL A 1 182 ? -50.189 -9.106 59.591 1.00 93.06 182 VAL A O 1
ATOM 1446 N N . LYS A 1 183 ? -51.756 -8.965 61.197 1.00 94.62 183 LYS A N 1
ATOM 1447 C CA . LYS A 1 183 ? -52.179 -7.603 60.849 1.00 94.62 183 LYS A CA 1
ATOM 1448 C C . LYS A 1 183 ? -51.060 -6.596 61.135 1.00 94.62 183 LYS A C 1
ATOM 1450 O O . LYS A 1 183 ? -50.711 -5.827 60.241 1.00 94.62 183 LYS A O 1
ATOM 1455 N N . VAL A 1 184 ? -50.438 -6.671 62.312 1.00 91.12 184 VAL A N 1
ATOM 1456 C CA . VAL A 1 184 ? -49.301 -5.821 62.707 1.00 91.12 184 VAL A CA 1
ATOM 1457 C C . VAL A 1 184 ? -48.107 -6.018 61.767 1.00 91.12 184 VAL A C 1
ATOM 1459 O O . VAL A 1 184 ? -47.503 -5.043 61.322 1.00 91.12 184 VAL A O 1
ATOM 1462 N N . LEU A 1 185 ? -47.775 -7.260 61.406 1.00 87.50 185 LEU A N 1
ATOM 1463 C CA . LEU A 1 185 ? -46.700 -7.560 60.452 1.00 87.50 185 LEU A CA 1
ATOM 1464 C C . LEU A 1 185 ? -46.987 -6.988 59.058 1.00 87.50 185 LEU A C 1
ATOM 1466 O O . LEU A 1 185 ? -46.100 -6.386 58.449 1.00 87.50 185 LEU A O 1
ATOM 1470 N N . LYS A 1 186 ? -48.222 -7.116 58.558 1.00 86.94 186 LYS A N 1
ATOM 1471 C CA . LYS A 1 186 ? -48.627 -6.532 57.267 1.00 86.94 186 LYS A CA 1
ATOM 1472 C C . LYS A 1 186 ? -48.539 -5.010 57.271 1.00 86.94 186 LYS A C 1
ATOM 1474 O O . LYS A 1 186 ? -48.093 -4.433 56.279 1.00 86.94 186 LYS A O 1
ATOM 1479 N N . GLU A 1 187 ? -48.925 -4.361 58.364 1.00 85.19 187 GLU A N 1
ATOM 1480 C CA . GLU A 1 187 ? -48.778 -2.911 58.492 1.00 85.19 187 GLU A CA 1
ATOM 1481 C C . GLU A 1 187 ? -47.311 -2.491 58.564 1.00 85.19 187 GLU A C 1
ATOM 1483 O O . GLU A 1 187 ? -46.927 -1.591 57.824 1.00 85.19 187 GLU A O 1
ATOM 1488 N N . LYS A 1 188 ? -46.457 -3.195 59.321 1.00 83.12 188 LYS A N 1
ATOM 1489 C CA . LYS A 1 188 ? -44.999 -2.947 59.347 1.00 83.12 188 LYS A CA 1
ATOM 1490 C C . LYS A 1 188 ? -44.329 -3.099 57.974 1.00 83.12 188 LYS A C 1
ATOM 1492 O O . LYS A 1 188 ? -43.352 -2.409 57.689 1.00 83.12 188 LYS A O 1
ATOM 1497 N N . ILE A 1 189 ? -44.830 -3.992 57.117 1.00 79.19 189 ILE A N 1
ATOM 1498 C CA . ILE A 1 189 ? -44.344 -4.150 55.736 1.00 79.19 189 ILE A CA 1
ATOM 1499 C C . ILE A 1 189 ? -44.815 -2.985 54.855 1.00 79.19 189 ILE A C 1
ATOM 1501 O O . ILE A 1 189 ? -44.014 -2.441 54.098 1.00 79.19 189 ILE A O 1
ATOM 1505 N N . LYS A 1 190 ? -46.084 -2.570 54.969 1.00 75.81 190 LYS A N 1
ATOM 1506 C CA . LYS A 1 190 ? -46.640 -1.442 54.199 1.00 75.81 190 LYS A CA 1
ATOM 1507 C C . LYS A 1 190 ? -46.030 -0.097 54.585 1.00 75.81 190 LYS A C 1
ATOM 1509 O O . LYS A 1 190 ? -45.818 0.742 53.717 1.00 75.81 190 LYS A O 1
ATOM 1514 N N . THR A 1 191 ? -45.746 0.114 55.867 1.00 69.12 191 THR A N 1
ATOM 1515 C CA . THR A 1 191 ? -45.218 1.383 56.378 1.00 69.12 191 THR A CA 1
ATOM 1516 C C . THR A 1 191 ? -43.715 1.532 56.201 1.00 69.12 191 THR A C 1
ATOM 1518 O O . THR A 1 191 ? -43.212 2.604 56.504 1.00 69.12 191 THR A O 1
ATOM 1521 N N . ARG A 1 192 ? -42.980 0.528 55.686 1.00 67.19 192 ARG A N 1
ATOM 1522 C CA . ARG A 1 192 ? -41.549 0.664 55.354 1.00 67.19 192 ARG A CA 1
ATOM 1523 C C . ARG A 1 192 ? -41.381 1.527 54.089 1.00 67.19 192 ARG A C 1
ATOM 1525 O O . ARG A 1 192 ? -41.409 0.992 52.980 1.00 67.19 192 ARG A O 1
ATOM 1532 N N . PRO A 1 193 ? -41.085 2.837 54.200 1.00 64.31 193 PRO A N 1
ATOM 1533 C CA . PRO A 1 193 ? -41.037 3.751 53.053 1.00 64.31 193 PRO A CA 1
ATOM 1534 C C . PRO A 1 193 ? -39.735 3.585 52.250 1.00 64.31 193 PRO A C 1
ATOM 1536 O O . PRO A 1 193 ? -39.584 4.111 51.148 1.00 64.31 193 PRO A O 1
ATOM 1539 N N . ARG A 1 194 ? -38.773 2.836 52.810 1.00 67.88 194 ARG A N 1
ATOM 1540 C CA . ARG A 1 194 ? -37.404 2.716 52.303 1.00 67.88 194 ARG A CA 1
ATOM 1541 C C . ARG A 1 194 ? -37.341 2.111 50.901 1.00 67.88 194 ARG A C 1
ATOM 1543 O O . ARG A 1 194 ? -36.507 2.543 50.117 1.00 67.88 194 ARG A O 1
ATOM 1550 N N . PHE A 1 195 ? -38.229 1.178 50.551 1.00 76.31 195 PHE A N 1
ATOM 1551 C CA . PHE A 1 195 ? -38.176 0.502 49.248 1.00 76.31 195 PHE A CA 1
ATOM 1552 C C . PHE A 1 195 ? -38.522 1.417 48.070 1.00 76.31 195 PHE A C 1
ATOM 1554 O O . PHE A 1 195 ? -37.855 1.358 47.041 1.00 76.31 195 PHE A O 1
ATOM 1561 N N . LYS A 1 196 ? -39.512 2.306 48.219 1.00 80.69 196 LYS A N 1
ATOM 1562 C CA . LYS A 1 196 ? -39.886 3.237 47.144 1.00 80.69 196 LYS A CA 1
ATOM 1563 C C . LYS A 1 196 ? -38.769 4.249 46.880 1.00 80.69 196 LYS A C 1
ATOM 1565 O O . LYS A 1 196 ? -38.359 4.431 45.738 1.00 80.69 196 LYS A O 1
ATOM 1570 N N . HIS A 1 197 ? -38.220 4.831 47.946 1.00 84.19 197 HIS A N 1
ATOM 1571 C CA . HIS A 1 197 ? -37.127 5.795 47.837 1.00 84.19 197 HIS A CA 1
ATOM 1572 C C . HIS A 1 197 ? -35.832 5.167 47.285 1.00 84.19 197 HIS A C 1
ATOM 1574 O O . HIS A 1 197 ? -35.135 5.779 46.472 1.00 84.19 197 HIS A O 1
ATOM 1580 N N . LEU A 1 198 ? -35.532 3.919 47.667 1.00 86.38 198 LEU A N 1
ATOM 1581 C CA . LEU A 1 198 ? -34.421 3.152 47.098 1.00 86.38 198 LEU A CA 1
ATOM 1582 C C . LEU A 1 198 ? -34.616 2.905 45.599 1.00 86.38 198 LEU A C 1
ATOM 1584 O O . LEU A 1 198 ? -33.695 3.172 44.831 1.00 86.38 198 LEU A O 1
ATOM 1588 N N . ASN A 1 199 ? -35.808 2.488 45.164 1.00 88.69 199 ASN A N 1
ATOM 1589 C CA . ASN A 1 199 ? -36.100 2.269 43.744 1.00 88.69 199 ASN A CA 1
ATOM 1590 C C . ASN A 1 199 ? -35.980 3.559 42.919 1.00 88.69 199 ASN A C 1
ATOM 1592 O O . ASN A 1 199 ? -35.401 3.547 41.835 1.00 88.69 199 ASN A O 1
ATOM 1596 N N . GLU A 1 200 ? -36.452 4.692 43.440 1.00 91.31 200 GLU A N 1
ATOM 1597 C CA . GLU A 1 200 ? -36.262 5.995 42.790 1.00 91.31 200 GLU A CA 1
ATOM 1598 C C . GLU A 1 200 ? -34.785 6.403 42.720 1.00 91.31 200 GLU A C 1
ATOM 1600 O O . GLU A 1 200 ? -34.347 7.000 41.734 1.00 91.31 200 GLU A O 1
ATOM 1605 N N . THR A 1 201 ? -34.002 6.090 43.754 1.00 93.00 201 THR A N 1
ATOM 1606 C CA . THR A 1 201 ? -32.555 6.343 43.768 1.00 93.00 201 THR A CA 1
ATOM 1607 C C . THR A 1 201 ? -31.839 5.470 42.740 1.00 93.00 201 THR A C 1
ATOM 1609 O O . THR A 1 201 ? -30.978 5.969 42.014 1.00 93.00 201 THR A O 1
ATOM 1612 N N . ILE A 1 202 ? -32.222 4.196 42.625 1.00 94.69 202 ILE A N 1
ATOM 1613 C CA . ILE A 1 202 ? -31.712 3.273 41.605 1.00 94.69 202 ILE A CA 1
ATOM 1614 C C . ILE A 1 202 ? -32.034 3.814 40.210 1.00 94.69 202 ILE A C 1
ATOM 1616 O O . ILE A 1 202 ? -31.118 4.009 39.416 1.00 94.69 202 ILE A O 1
ATOM 1620 N N . ALA A 1 203 ? -33.292 4.172 39.942 1.00 95.88 203 ALA A N 1
ATOM 1621 C CA . ALA A 1 203 ? -33.709 4.712 38.648 1.00 95.88 203 ALA A CA 1
ATOM 1622 C C . ALA A 1 203 ? -32.940 5.992 38.268 1.00 95.88 203 ALA A C 1
ATOM 1624 O O . ALA A 1 203 ? -32.514 6.161 37.119 1.00 95.88 203 ALA A O 1
ATOM 1625 N N . ARG A 1 204 ? -32.702 6.885 39.241 1.00 95.75 204 ARG A N 1
ATOM 1626 C CA . ARG A 1 204 ? -31.867 8.080 39.050 1.00 95.75 204 ARG A CA 1
ATOM 1627 C C . ARG A 1 204 ? -30.427 7.710 38.702 1.00 95.75 204 ARG A C 1
ATOM 1629 O O . ARG A 1 204 ? -29.900 8.219 37.714 1.00 95.75 204 ARG A O 1
ATOM 1636 N N . LYS A 1 205 ? -29.806 6.803 39.463 1.00 96.69 205 LYS A N 1
ATOM 1637 C CA . LYS A 1 205 ? -28.427 6.357 39.209 1.00 96.69 205 LYS A CA 1
ATOM 1638 C C . LYS A 1 205 ? -28.287 5.668 37.854 1.00 96.69 205 LYS A C 1
ATOM 1640 O O . LYS A 1 205 ? -27.339 5.964 37.136 1.00 96.69 205 LYS A O 1
ATOM 1645 N N . GLU A 1 206 ? -29.240 4.835 37.453 1.00 97.12 206 GLU A N 1
ATOM 1646 C CA . GLU A 1 206 ? -29.245 4.220 36.124 1.00 97.12 206 GLU A CA 1
ATOM 1647 C C . GLU A 1 206 ? -29.310 5.254 34.998 1.00 97.12 206 GLU A C 1
ATOM 1649 O O . GLU A 1 206 ? -28.607 5.124 33.995 1.00 97.12 206 GLU A O 1
ATOM 1654 N N . LYS A 1 207 ? -30.126 6.305 35.151 1.00 96.88 207 LYS A N 1
ATOM 1655 C CA . LYS A 1 207 ? -30.182 7.402 34.174 1.00 96.88 207 LYS A CA 1
ATOM 1656 C C . LYS A 1 207 ? -28.827 8.106 34.065 1.00 96.88 207 LYS A C 1
ATOM 1658 O O . LYS A 1 207 ? -28.376 8.382 32.952 1.00 96.88 207 LYS A O 1
ATOM 1663 N N . THR A 1 208 ? -28.156 8.337 35.192 1.00 96.69 208 THR A N 1
ATOM 1664 C CA . THR A 1 208 ? -26.803 8.909 35.218 1.00 96.69 208 THR A CA 1
ATOM 1665 C C . THR A 1 208 ? -25.787 7.983 34.552 1.00 96.69 208 THR A C 1
ATOM 1667 O O . THR A 1 208 ? -25.015 8.445 33.715 1.00 96.69 208 THR A O 1
ATOM 1670 N N . ILE A 1 209 ? -25.825 6.679 34.840 1.00 97.38 209 ILE A N 1
ATOM 1671 C CA . ILE A 1 209 ? -24.953 5.674 34.212 1.00 97.38 209 ILE A CA 1
ATOM 1672 C C . ILE A 1 209 ? -25.159 5.656 32.695 1.00 97.38 209 ILE A C 1
ATOM 1674 O O . ILE A 1 209 ? -24.181 5.706 31.952 1.00 97.38 209 ILE A O 1
ATOM 1678 N N . ARG A 1 210 ? -26.410 5.662 32.217 1.00 97.25 210 ARG A N 1
ATOM 1679 C CA . ARG A 1 210 ? -26.722 5.734 30.779 1.00 97.25 210 ARG A CA 1
ATOM 1680 C C . ARG A 1 210 ? -26.161 7.009 30.138 1.00 97.25 210 ARG A C 1
ATOM 1682 O O . ARG A 1 210 ? -25.533 6.940 29.085 1.00 97.25 210 ARG A O 1
ATOM 1689 N N . SER A 1 211 ? -26.331 8.159 30.791 1.00 97.25 211 SER A N 1
ATOM 1690 C CA . SER A 1 211 ? -25.789 9.442 30.318 1.00 97.25 211 SER A CA 1
ATOM 1691 C C . SER A 1 211 ? -24.258 9.433 30.236 1.00 97.25 211 SER A C 1
ATOM 1693 O O . SER A 1 211 ? -23.687 9.803 29.208 1.00 97.25 211 SER A O 1
ATOM 1695 N N . LEU A 1 212 ? -23.580 8.947 31.279 1.00 97.12 212 LEU A N 1
ATOM 1696 C CA . LEU A 1 212 ? -22.121 8.822 31.304 1.00 97.12 212 LEU A CA 1
ATOM 1697 C C . LEU A 1 212 ? -21.612 7.814 30.266 1.00 97.12 212 LEU A C 1
ATOM 1699 O O . LEU A 1 212 ? -20.627 8.093 29.584 1.00 97.12 212 LEU A O 1
ATOM 1703 N N . GLY A 1 213 ? -22.309 6.690 30.082 1.00 97.94 213 GLY A N 1
ATOM 1704 C CA . GLY A 1 213 ? -22.001 5.705 29.045 1.00 97.94 213 GLY A CA 1
ATOM 1705 C C . GLY A 1 213 ? -22.064 6.303 27.639 1.00 97.94 213 GLY A C 1
ATOM 1706 O O . GLY A 1 213 ? -21.150 6.099 26.837 1.00 97.94 213 GLY A O 1
ATOM 1707 N N . ASN A 1 214 ? -23.081 7.123 27.360 1.00 96.81 214 ASN A N 1
ATOM 1708 C CA . ASN A 1 214 ? -23.185 7.848 26.093 1.00 96.81 214 ASN A CA 1
ATOM 1709 C C . ASN A 1 214 ? -22.038 8.852 25.919 1.00 96.81 214 ASN A C 1
ATOM 1711 O O . ASN A 1 214 ? -21.408 8.869 24.862 1.00 96.81 214 ASN A O 1
ATOM 1715 N N . LYS A 1 215 ? -21.704 9.635 26.955 1.00 97.31 215 LYS A N 1
ATOM 1716 C CA . LYS A 1 215 ? -20.571 10.581 26.913 1.00 97.31 215 LYS A CA 1
ATOM 1717 C C . LYS A 1 215 ? -19.241 9.876 26.632 1.00 97.31 215 LYS A C 1
ATOM 1719 O O . LYS A 1 215 ? -18.488 10.329 25.773 1.00 97.31 215 LYS A O 1
ATOM 1724 N N . LEU A 1 216 ? -18.982 8.742 27.285 1.00 97.12 216 LEU A N 1
ATOM 1725 C CA . LEU A 1 216 ? -17.792 7.921 27.035 1.00 97.12 216 LEU A CA 1
ATOM 1726 C C . LEU A 1 216 ? -17.749 7.388 25.600 1.00 97.12 216 LEU A C 1
ATOM 1728 O O . LEU A 1 216 ? -16.689 7.389 24.971 1.00 97.12 216 LEU A O 1
ATOM 1732 N N . LYS A 1 217 ? -18.895 6.962 25.056 1.00 97.50 217 LYS A N 1
ATOM 1733 C CA . LYS A 1 217 ? -18.988 6.508 23.663 1.00 97.50 217 LYS A CA 1
ATOM 1734 C C . LYS A 1 217 ? -18.635 7.633 22.687 1.00 97.50 217 LYS A C 1
ATOM 1736 O O . LYS A 1 217 ? -17.826 7.408 21.790 1.00 97.50 217 LYS A O 1
ATOM 1741 N N . VAL A 1 218 ? -19.175 8.837 22.892 1.00 96.88 218 VAL A N 1
ATOM 1742 C CA . VAL A 1 218 ? -18.846 10.015 22.070 1.00 96.88 218 VAL A CA 1
ATOM 1743 C C . VAL A 1 218 ? -17.362 10.371 22.180 1.00 96.88 218 VAL A C 1
ATOM 1745 O O . VAL A 1 218 ? -16.703 10.552 21.160 1.00 96.88 218 VAL A O 1
ATOM 1748 N N . GLN A 1 219 ? -16.793 10.396 23.389 1.00 96.81 219 GLN A N 1
ATOM 1749 C CA . GLN A 1 219 ? -15.362 10.666 23.577 1.00 96.81 219 GLN A CA 1
ATOM 1750 C C . GLN A 1 219 ? -14.475 9.642 22.861 1.00 96.81 219 GLN A C 1
ATOM 1752 O O . GLN A 1 219 ? -13.492 10.016 22.222 1.00 96.81 219 GLN A O 1
ATOM 1757 N N . ARG A 1 220 ? -14.832 8.353 22.910 1.00 96.69 220 ARG A N 1
ATOM 1758 C CA . ARG A 1 220 ? -14.098 7.300 22.196 1.00 96.69 220 ARG A CA 1
ATOM 1759 C C . ARG A 1 220 ? -14.131 7.512 20.681 1.00 96.69 220 ARG A C 1
ATOM 1761 O O . ARG A 1 220 ? -13.093 7.357 20.041 1.00 96.69 220 ARG A O 1
ATOM 1768 N N . LEU A 1 221 ? -15.287 7.882 20.127 1.00 97.00 221 LEU A N 1
ATOM 1769 C CA . LEU A 1 221 ? -15.425 8.188 18.700 1.00 97.00 221 LEU A CA 1
ATOM 1770 C C . LEU A 1 221 ? -14.606 9.423 18.307 1.00 97.00 221 LEU A C 1
ATOM 1772 O O . LEU A 1 221 ? -13.876 9.367 17.324 1.00 97.00 221 LEU A O 1
ATOM 1776 N N . ASN A 1 222 ? -14.630 10.489 19.109 1.00 96.81 222 ASN A N 1
ATOM 1777 C CA . ASN A 1 222 ? -13.829 11.690 18.851 1.00 96.81 222 ASN A CA 1
ATOM 1778 C C . ASN A 1 222 ? -12.322 11.405 18.878 1.00 96.81 222 ASN A C 1
ATOM 1780 O O . ASN A 1 222 ? -11.582 11.886 18.024 1.00 96.81 222 ASN A O 1
ATOM 1784 N N . LEU A 1 223 ? -11.852 10.570 19.809 1.00 96.44 223 LEU A N 1
ATOM 1785 C CA . LEU A 1 223 ? -10.450 10.146 19.838 1.00 96.44 223 LEU A CA 1
ATOM 1786 C C . LEU A 1 223 ? -10.062 9.342 18.591 1.00 96.44 223 LEU A C 1
ATOM 1788 O O . LEU A 1 223 ? -8.953 9.502 18.083 1.00 96.44 223 LEU A O 1
ATOM 1792 N N . GLN A 1 224 ? -10.949 8.476 18.095 1.00 96.50 224 GLN A N 1
ATOM 1793 C CA . GLN A 1 224 ? -10.720 7.748 16.843 1.00 96.50 224 GLN A CA 1
ATOM 1794 C C . GLN A 1 224 ? -10.706 8.693 15.639 1.00 96.50 224 GLN A C 1
ATOM 1796 O O . GLN A 1 224 ? -9.803 8.595 14.811 1.00 96.50 224 GLN A O 1
ATOM 1801 N N . LEU A 1 225 ? -11.647 9.636 15.577 1.00 97.00 225 LEU A N 1
ATOM 1802 C CA . LEU A 1 225 ? -11.726 10.630 14.512 1.00 97.00 225 LEU A CA 1
ATOM 1803 C C . LEU A 1 225 ? -10.453 11.484 14.450 1.00 97.00 225 LEU A C 1
ATOM 1805 O O . LEU A 1 225 ? -9.859 11.601 13.382 1.00 97.00 225 LEU A O 1
ATOM 1809 N N . ASN A 1 226 ? -9.968 11.980 15.590 1.00 96.50 226 ASN A N 1
ATOM 1810 C CA . ASN A 1 226 ? -8.724 12.754 15.652 1.00 96.50 226 ASN A CA 1
ATOM 1811 C C . ASN A 1 226 ? -7.511 11.939 15.182 1.00 96.50 226 ASN A C 1
ATOM 1813 O O . ASN A 1 226 ? -6.669 12.445 14.443 1.00 96.50 226 ASN A O 1
ATOM 1817 N N . LYS A 1 227 ? -7.421 10.656 15.562 1.00 96.62 227 LYS A N 1
ATOM 1818 C CA . LYS A 1 227 ? -6.348 9.770 15.075 1.00 96.62 227 LYS A CA 1
ATOM 1819 C C . LYS A 1 227 ? -6.391 9.612 13.556 1.00 96.62 227 LYS A C 1
ATOM 1821 O O . LYS A 1 227 ? -5.347 9.691 12.911 1.00 96.62 227 LYS A O 1
ATOM 1826 N N . LEU A 1 228 ? -7.584 9.418 12.992 1.00 96.38 228 LEU A N 1
ATOM 1827 C CA . LEU A 1 228 ? -7.770 9.305 11.546 1.00 96.38 228 LEU A CA 1
ATOM 1828 C C . LEU A 1 228 ? -7.418 10.609 10.829 1.00 96.38 228 LEU A C 1
ATOM 1830 O O . LEU A 1 228 ? -6.722 10.562 9.821 1.00 96.38 228 LEU A O 1
ATOM 1834 N N . GLN A 1 229 ? -7.819 11.763 11.362 1.00 96.75 229 GLN A N 1
ATOM 1835 C CA . GLN A 1 229 ? -7.474 13.071 10.797 1.00 96.75 229 GLN A CA 1
ATOM 1836 C C . GLN A 1 229 ? -5.959 13.301 10.759 1.00 96.75 229 GLN A C 1
ATOM 1838 O O . GLN A 1 229 ? -5.431 13.695 9.720 1.00 96.75 229 GLN A O 1
ATOM 1843 N N . ILE A 1 230 ? -5.244 12.988 11.845 1.00 96.94 230 ILE A N 1
ATOM 1844 C CA . ILE A 1 230 ? -3.777 13.099 11.894 1.00 96.94 230 ILE A CA 1
ATOM 1845 C C . ILE A 1 230 ? -3.129 12.164 10.867 1.00 96.94 230 ILE A C 1
ATOM 1847 O O . ILE A 1 230 ? -2.213 12.572 10.151 1.00 96.94 230 ILE A O 1
ATOM 1851 N N . SER A 1 231 ? -3.602 10.919 10.770 1.00 95.62 231 SER A N 1
ATOM 1852 C CA . SER A 1 231 ? -3.089 9.958 9.789 1.00 95.62 231 SER A CA 1
ATOM 1853 C C . SER A 1 231 ? -3.329 10.429 8.355 1.00 95.62 231 SER A C 1
ATOM 1855 O O . SER A 1 231 ? -2.427 10.359 7.526 1.00 95.62 231 SER A O 1
ATOM 1857 N N . ASN A 1 232 ? -4.522 10.944 8.065 1.00 96.25 232 ASN A N 1
ATOM 1858 C CA . ASN A 1 232 ? -4.894 11.421 6.737 1.00 96.25 232 ASN A CA 1
ATOM 1859 C C . ASN A 1 232 ? -4.075 12.661 6.343 1.00 96.25 232 ASN A C 1
ATOM 1861 O O . ASN A 1 232 ? -3.562 12.745 5.231 1.00 96.25 232 ASN A O 1
ATOM 1865 N N . PHE A 1 233 ? -3.837 13.576 7.288 1.00 97.50 233 PHE A N 1
ATOM 1866 C CA . PHE A 1 233 ? -2.937 14.710 7.081 1.00 97.50 233 PHE A CA 1
ATOM 1867 C C . PHE A 1 233 ? -1.504 14.268 6.738 1.00 97.50 233 PHE A C 1
ATOM 1869 O O . PHE A 1 233 ? -0.907 14.793 5.798 1.00 97.50 233 PHE A O 1
ATOM 1876 N N . ARG A 1 234 ? -0.958 13.273 7.455 1.00 95.94 234 ARG A N 1
ATOM 1877 C CA . ARG A 1 234 ? 0.377 12.717 7.162 1.00 95.94 234 ARG A CA 1
ATOM 1878 C C . ARG A 1 234 ? 0.440 12.093 5.771 1.00 95.94 234 ARG A C 1
ATOM 1880 O O . ARG A 1 234 ? 1.338 12.433 5.008 1.00 95.94 234 ARG A O 1
ATOM 1887 N N . LEU A 1 235 ? -0.537 11.252 5.430 1.00 96.25 235 LEU A N 1
ATOM 1888 C CA . LEU A 1 235 ? -0.614 10.604 4.118 1.00 96.25 235 LEU A CA 1
ATOM 1889 C C . LEU A 1 235 ? -0.730 11.625 2.986 1.00 96.25 235 LEU A C 1
ATOM 1891 O O . LEU A 1 235 ? -0.046 11.497 1.977 1.00 96.25 235 LEU A O 1
ATOM 1895 N N . LYS A 1 236 ? -1.529 12.682 3.167 1.00 96.94 236 LYS A N 1
ATOM 1896 C CA . LYS A 1 236 ? -1.658 13.755 2.174 1.00 96.94 236 LYS A CA 1
ATOM 1897 C C . LYS A 1 236 ? -0.326 14.471 1.930 1.00 96.94 236 LYS A C 1
ATOM 1899 O O . LYS A 1 236 ? 0.002 14.770 0.786 1.00 96.94 236 LYS A O 1
ATOM 1904 N N . LYS A 1 237 ? 0.459 14.705 2.987 1.00 95.88 237 LYS A N 1
ATOM 1905 C CA . LYS A 1 237 ? 1.790 15.318 2.878 1.00 95.88 237 LYS A CA 1
ATOM 1906 C C . LYS A 1 237 ? 2.793 14.399 2.169 1.00 95.88 237 LYS A C 1
ATOM 1908 O O . LYS A 1 237 ? 3.557 14.871 1.333 1.00 95.88 237 LYS A O 1
ATOM 1913 N N . GLU A 1 238 ? 2.779 13.101 2.472 1.00 95.38 238 GLU A N 1
ATOM 1914 C CA . GLU A 1 238 ? 3.635 12.116 1.791 1.00 95.38 238 GLU A CA 1
ATOM 1915 C C . GLU A 1 238 ? 3.259 11.947 0.313 1.00 95.38 238 GLU A C 1
ATOM 1917 O O . GLU A 1 238 ? 4.142 11.878 -0.544 1.00 95.38 238 GLU A O 1
ATOM 1922 N N . LEU A 1 239 ? 1.963 11.960 -0.006 1.00 96.00 239 LEU A N 1
ATOM 1923 C CA . LEU A 1 239 ? 1.475 11.912 -1.382 1.00 96.00 239 LEU A CA 1
ATOM 1924 C C . LEU A 1 239 ? 1.907 13.151 -2.177 1.00 96.00 239 LEU A C 1
ATOM 1926 O O . LEU A 1 239 ? 2.395 13.032 -3.294 1.00 96.00 239 LEU A O 1
ATOM 1930 N N . GLN A 1 240 ? 1.814 14.339 -1.578 1.00 95.69 240 GLN A N 1
ATOM 1931 C CA . GLN A 1 240 ? 2.283 15.564 -2.223 1.00 95.69 240 GLN A CA 1
ATOM 1932 C C . GLN A 1 240 ? 3.797 15.528 -2.484 1.00 95.69 240 GLN A C 1
ATOM 1934 O O . GLN A 1 240 ? 4.238 15.875 -3.575 1.00 95.69 240 GLN A O 1
ATOM 1939 N N . PHE A 1 241 ? 4.589 15.060 -1.515 1.00 95.31 241 PHE A N 1
ATOM 1940 C CA . PHE A 1 241 ? 6.042 14.943 -1.662 1.00 95.31 241 PHE A CA 1
ATOM 1941 C C . PHE A 1 241 ? 6.453 13.923 -2.736 1.00 95.31 241 PHE A C 1
ATOM 1943 O O . PHE A 1 241 ? 7.374 14.164 -3.517 1.00 95.31 241 PHE A O 1
ATOM 1950 N N . THR A 1 242 ? 5.777 12.775 -2.790 1.00 94.62 242 THR A N 1
ATOM 1951 C CA . THR A 1 242 ? 6.038 11.759 -3.822 1.00 94.62 242 THR A CA 1
ATOM 1952 C C . THR A 1 242 ? 5.648 12.259 -5.207 1.00 94.62 242 THR A C 1
ATOM 1954 O O . THR A 1 242 ? 6.404 12.056 -6.153 1.00 94.62 242 THR A O 1
ATOM 1957 N N . GLN A 1 243 ? 4.538 12.989 -5.324 1.00 94.75 243 GLN A N 1
ATOM 1958 C CA . GLN A 1 243 ? 4.111 13.584 -6.585 1.00 94.75 243 GLN A CA 1
ATOM 1959 C C . GLN A 1 243 ? 5.094 14.649 -7.092 1.00 94.75 243 GLN A C 1
ATOM 1961 O O . GLN A 1 243 ? 5.430 14.644 -8.274 1.00 94.75 243 GLN A O 1
ATOM 1966 N N . THR A 1 244 ? 5.619 15.517 -6.218 1.00 94.12 244 THR A N 1
ATOM 1967 C CA . THR A 1 244 ? 6.645 16.495 -6.625 1.00 94.12 244 THR A CA 1
ATOM 1968 C C . THR A 1 244 ? 7.950 15.815 -7.021 1.00 94.12 244 THR A C 1
ATOM 1970 O O . THR A 1 244 ? 8.579 16.222 -7.993 1.00 94.12 244 THR A O 1
ATOM 1973 N N . LYS A 1 245 ? 8.351 14.753 -6.311 1.00 95.31 245 LYS A N 1
ATOM 1974 C CA . LYS A 1 245 ? 9.547 13.979 -6.660 1.00 95.31 245 LYS A CA 1
ATOM 1975 C C . LYS A 1 245 ? 9.421 13.336 -8.046 1.00 95.31 245 LYS A C 1
ATOM 1977 O O . LYS A 1 245 ? 10.318 13.512 -8.862 1.00 95.31 245 LYS A O 1
ATOM 1982 N N . LEU A 1 246 ? 8.301 12.666 -8.319 1.00 94.44 246 LEU A N 1
ATOM 1983 C CA . LEU A 1 246 ? 8.034 12.048 -9.623 1.00 94.44 246 LEU A CA 1
ATOM 1984 C C . LEU A 1 246 ? 7.973 13.087 -10.746 1.00 94.44 246 LEU A C 1
ATOM 1986 O O . LEU A 1 246 ? 8.554 12.872 -11.802 1.00 94.44 246 LEU A O 1
ATOM 1990 N N . SER A 1 247 ? 7.332 14.234 -10.503 1.00 95.12 247 SER A N 1
ATOM 1991 C CA . SER A 1 247 ? 7.287 15.326 -11.481 1.00 95.12 247 SER A CA 1
ATOM 1992 C C . SER A 1 247 ? 8.684 15.849 -11.823 1.00 95.12 247 SER A C 1
ATOM 1994 O O . SER A 1 247 ? 8.953 16.146 -12.982 1.00 95.12 247 SER A O 1
ATOM 1996 N N . ASN A 1 248 ? 9.579 15.956 -10.839 1.00 95.06 248 ASN A N 1
ATOM 1997 C CA . ASN A 1 248 ? 10.955 16.390 -11.080 1.00 95.06 248 ASN A CA 1
ATOM 1998 C C . ASN A 1 248 ? 11.755 15.334 -11.856 1.00 95.06 248 ASN A C 1
ATOM 2000 O O . ASN A 1 248 ? 12.489 15.680 -12.779 1.00 95.06 248 ASN A O 1
ATOM 2004 N N . GLU A 1 249 ? 11.600 14.053 -11.509 1.00 95.69 249 GLU A N 1
ATOM 2005 C CA . GLU A 1 249 ? 12.232 12.943 -12.237 1.00 95.69 249 GLU A CA 1
ATOM 2006 C C . GLU A 1 249 ? 11.758 12.887 -13.697 1.00 95.69 249 GLU A C 1
ATOM 2008 O O . GLU A 1 249 ? 12.574 12.720 -14.601 1.00 95.69 249 GLU A O 1
ATOM 2013 N N . GLU A 1 250 ? 10.466 13.108 -13.950 1.00 96.44 250 GLU A N 1
ATOM 2014 C CA . GLU A 1 250 ? 9.908 13.162 -15.302 1.00 96.44 250 GLU A CA 1
ATOM 2015 C C . GLU A 1 250 ? 10.538 14.282 -16.141 1.00 96.44 250 GLU A C 1
ATOM 2017 O O . GLU A 1 250 ? 10.885 14.059 -17.301 1.00 96.44 250 GLU A O 1
ATOM 2022 N N . VAL A 1 251 ? 10.731 15.471 -15.562 1.00 96.88 251 VAL A N 1
ATOM 2023 C CA . VAL A 1 251 ? 11.384 16.596 -16.252 1.00 96.88 251 VAL A CA 1
ATOM 2024 C C . VAL A 1 251 ? 12.829 16.249 -16.617 1.00 96.88 251 VAL A C 1
ATOM 2026 O O . VAL A 1 251 ? 13.239 16.482 -17.754 1.00 96.88 251 VAL A O 1
ATOM 2029 N N . ILE A 1 252 ? 13.583 15.644 -15.695 1.00 96.62 252 ILE A N 1
ATOM 2030 C CA . ILE A 1 252 ? 14.975 15.235 -15.942 1.00 96.62 252 ILE A CA 1
ATOM 2031 C C . ILE A 1 252 ? 15.041 14.191 -17.061 1.00 96.62 252 ILE A C 1
ATOM 2033 O O . ILE A 1 252 ? 15.841 14.330 -17.986 1.00 96.62 252 ILE A O 1
ATOM 2037 N N . LEU A 1 253 ? 14.184 13.169 -17.013 1.00 96.69 253 LEU A N 1
ATOM 2038 C CA . LEU A 1 253 ? 14.152 12.117 -18.032 1.00 96.69 253 LEU A CA 1
ATOM 2039 C C . LEU A 1 253 ? 13.750 12.663 -19.404 1.00 96.69 253 LEU A C 1
ATOM 2041 O O . LEU A 1 253 ? 14.342 12.278 -20.411 1.00 96.69 253 LEU A O 1
ATOM 2045 N N . ARG A 1 254 ? 12.786 13.589 -19.460 1.00 96.62 254 ARG A N 1
ATOM 2046 C CA . ARG A 1 254 ? 12.406 14.261 -20.711 1.00 96.62 254 ARG A CA 1
ATOM 2047 C C . ARG A 1 254 ? 13.560 15.064 -21.299 1.00 96.62 254 ARG A C 1
ATOM 2049 O O . ARG A 1 254 ? 13.757 15.006 -22.510 1.00 96.62 254 ARG A O 1
ATOM 2056 N N . GLN A 1 255 ? 14.332 15.760 -20.464 1.00 97.00 255 GLN A N 1
ATOM 2057 C CA . GLN A 1 255 ? 15.509 16.494 -20.924 1.00 97.00 255 GLN A CA 1
ATOM 2058 C C . GLN A 1 255 ? 16.574 15.545 -21.485 1.00 97.00 255 GLN A C 1
ATOM 2060 O O . GLN A 1 255 ? 17.027 15.737 -22.607 1.00 97.00 255 GLN A O 1
ATOM 2065 N N . GLN A 1 256 ? 16.905 14.471 -20.763 1.00 97.19 256 GLN A N 1
ATOM 2066 C CA . GLN A 1 256 ? 17.874 13.474 -21.232 1.00 97.19 256 GLN A CA 1
ATOM 2067 C C . GLN A 1 256 ? 17.452 12.827 -22.557 1.00 97.19 256 GLN A C 1
ATOM 2069 O O . GLN A 1 256 ? 18.287 12.579 -23.424 1.00 97.19 256 GLN A O 1
ATOM 2074 N N . LEU A 1 257 ? 16.155 12.559 -22.724 1.00 97.19 257 LEU A N 1
ATOM 2075 C CA . LEU A 1 257 ? 15.607 12.008 -23.960 1.00 97.19 257 LEU A CA 1
ATOM 2076 C C . LEU A 1 257 ? 15.747 13.012 -25.115 1.00 97.19 257 LEU A C 1
ATOM 2078 O O . LEU A 1 257 ? 16.158 12.629 -26.210 1.00 97.19 257 LEU A O 1
ATOM 2082 N N . ALA A 1 258 ? 15.475 14.296 -24.870 1.00 97.38 258 ALA A N 1
ATOM 2083 C CA . ALA A 1 258 ? 15.688 15.350 -25.858 1.00 97.38 258 ALA A CA 1
ATOM 2084 C C . ALA A 1 258 ? 17.167 15.459 -26.271 1.00 97.38 258 ALA A C 1
ATOM 2086 O O . ALA A 1 258 ? 17.456 15.467 -27.467 1.00 97.38 258 ALA A O 1
ATOM 2087 N N . ASP A 1 259 ? 18.094 15.448 -25.311 1.00 97.38 259 ASP A N 1
ATOM 2088 C CA . ASP A 1 259 ? 19.537 15.507 -25.579 1.00 97.38 259 ASP A CA 1
ATOM 2089 C C . ASP A 1 259 ? 19.999 14.302 -26.418 1.00 97.38 259 ASP A C 1
ATOM 2091 O O . ASP A 1 259 ? 20.735 14.452 -27.395 1.00 97.38 259 ASP A O 1
ATOM 2095 N N . LYS A 1 260 ? 19.504 13.098 -26.097 1.00 97.31 260 LYS A N 1
ATOM 2096 C CA . LYS A 1 260 ? 19.798 11.877 -26.863 1.00 97.31 260 LYS A CA 1
ATOM 2097 C C . LYS A 1 260 ? 19.224 11.910 -28.277 1.00 97.31 260 LYS A C 1
ATOM 2099 O O . LYS A 1 260 ? 19.878 11.436 -29.201 1.00 97.31 260 LYS A O 1
ATOM 2104 N N . ASN A 1 261 ? 18.047 12.498 -28.477 1.00 97.44 261 ASN A N 1
ATOM 2105 C CA . ASN A 1 261 ? 17.492 12.687 -29.819 1.00 97.44 261 ASN A CA 1
ATOM 2106 C C . ASN A 1 261 ? 18.331 13.659 -30.658 1.00 97.44 261 ASN A C 1
ATOM 2108 O O . ASN A 1 261 ? 18.504 13.436 -31.854 1.00 97.44 261 ASN A O 1
ATOM 2112 N N . VAL A 1 262 ? 18.877 14.715 -30.046 1.00 97.69 262 VAL A N 1
ATOM 2113 C CA . VAL A 1 262 ? 19.812 15.619 -30.731 1.00 97.69 262 VAL A CA 1
ATOM 2114 C C . VAL A 1 262 ? 21.071 14.859 -31.153 1.00 97.69 262 VAL A C 1
ATOM 2116 O O . VAL A 1 262 ? 21.474 14.962 -32.308 1.00 97.69 262 VAL A O 1
ATOM 2119 N N . GLU A 1 263 ? 21.647 14.047 -30.263 1.00 98.00 263 GLU A N 1
ATOM 2120 C CA . GLU A 1 263 ? 22.812 13.203 -30.568 1.00 98.00 263 GLU A CA 1
ATOM 2121 C C . GLU A 1 263 ? 22.533 12.228 -31.726 1.00 98.00 263 GLU A C 1
ATOM 2123 O O . GLU A 1 263 ? 23.335 12.121 -32.653 1.00 98.00 263 GLU A O 1
ATOM 2128 N N . ILE A 1 264 ? 21.364 11.576 -31.728 1.00 97.50 264 ILE A N 1
ATOM 2129 C CA . ILE A 1 264 ? 20.933 10.692 -32.823 1.00 97.50 264 ILE A CA 1
ATOM 2130 C C . ILE A 1 264 ? 20.868 11.452 -34.151 1.00 97.50 264 ILE A C 1
ATOM 2132 O O . ILE A 1 264 ? 21.384 10.958 -35.152 1.00 97.50 264 ILE A O 1
ATOM 2136 N N . ASN A 1 265 ? 20.278 12.648 -34.173 1.00 96.81 265 ASN A N 1
ATOM 2137 C CA . ASN A 1 265 ? 20.166 13.444 -35.397 1.00 96.81 265 ASN A CA 1
ATOM 2138 C C . ASN A 1 265 ? 21.540 13.856 -35.946 1.00 96.81 265 ASN A C 1
ATOM 2140 O O . ASN A 1 265 ? 21.746 13.838 -37.160 1.00 96.81 265 ASN A O 1
ATOM 2144 N N . VAL A 1 266 ? 22.488 14.199 -35.067 1.00 97.50 266 VAL A N 1
ATOM 2145 C CA . VAL A 1 266 ? 23.872 14.505 -35.465 1.00 97.50 266 VAL A CA 1
ATOM 2146 C C . VAL A 1 266 ? 24.526 13.278 -36.098 1.00 97.50 266 VAL A C 1
ATOM 2148 O O . VAL A 1 266 ? 25.029 13.366 -37.215 1.00 97.50 266 VAL A O 1
ATOM 2151 N N . LEU A 1 267 ? 24.438 12.115 -35.446 1.00 97.19 267 LEU A N 1
ATOM 2152 C CA . LEU A 1 267 ? 25.013 10.870 -35.966 1.00 97.19 267 LEU A CA 1
ATOM 2153 C C . LEU A 1 267 ? 24.371 10.426 -37.288 1.00 97.19 267 LEU A C 1
ATOM 2155 O O . LEU A 1 267 ? 25.060 9.912 -38.168 1.00 97.19 267 LEU A O 1
ATOM 2159 N N . GLN A 1 268 ? 23.064 10.630 -37.456 1.00 96.81 268 GLN A N 1
ATOM 2160 C CA . GLN A 1 268 ? 22.374 10.360 -38.718 1.00 96.81 268 GLN A CA 1
ATOM 2161 C C . GLN A 1 268 ? 22.875 11.267 -39.846 1.00 96.81 268 GLN A C 1
ATOM 2163 O O . GLN A 1 268 ? 23.068 10.791 -40.963 1.00 96.81 268 GLN A O 1
ATOM 2168 N N . ASN A 1 269 ? 23.121 12.548 -39.562 1.00 97.25 269 ASN A N 1
ATOM 2169 C CA . ASN A 1 269 ? 23.706 13.469 -40.534 1.00 97.25 269 ASN A CA 1
ATOM 2170 C C . ASN A 1 269 ? 25.134 13.042 -40.917 1.00 97.25 269 ASN A C 1
ATOM 2172 O O . ASN A 1 269 ? 25.448 12.916 -42.099 1.00 97.25 269 ASN A O 1
ATOM 2176 N N . ASP A 1 270 ? 25.970 12.710 -39.931 1.00 97.19 270 ASP A N 1
ATOM 2177 C CA . ASP A 1 270 ? 27.329 12.218 -40.179 1.00 97.19 270 ASP A CA 1
ATOM 2178 C C . ASP A 1 270 ? 27.328 10.941 -41.032 1.00 97.19 270 ASP A C 1
ATOM 2180 O O . ASP A 1 270 ? 28.129 10.806 -41.959 1.00 97.19 270 ASP A O 1
ATOM 2184 N N . MET A 1 271 ? 26.396 10.022 -40.767 1.00 96.50 271 MET A N 1
ATOM 2185 C CA . MET A 1 271 ? 26.214 8.810 -41.565 1.00 96.50 271 MET A CA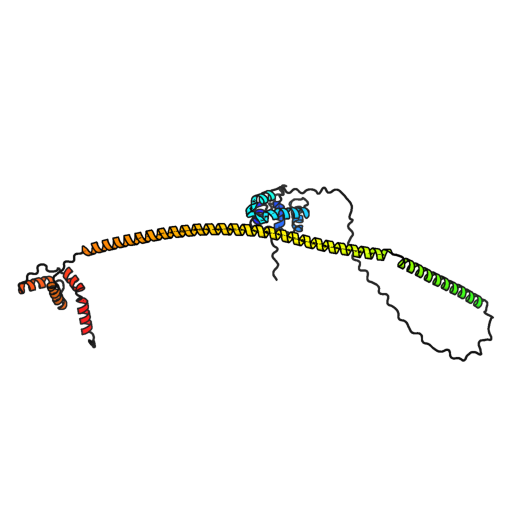 1
ATOM 2186 C C . MET A 1 271 ? 25.872 9.135 -43.026 1.00 96.50 271 MET A C 1
ATOM 2188 O O . MET A 1 271 ? 26.461 8.532 -43.923 1.00 96.50 271 MET A O 1
ATOM 2192 N N . LEU A 1 272 ? 24.979 10.099 -43.278 1.00 96.44 272 LEU A N 1
ATOM 2193 C CA . LEU A 1 272 ? 24.634 10.540 -44.636 1.00 96.44 272 LEU A CA 1
ATOM 2194 C C . LEU A 1 272 ? 25.841 11.150 -45.359 1.00 96.44 272 LEU A C 1
ATOM 2196 O O . LEU A 1 272 ? 26.120 10.782 -46.500 1.00 96.44 272 LEU A O 1
ATOM 2200 N N . ILE A 1 273 ? 26.604 12.013 -44.684 1.00 96.69 273 ILE A N 1
ATOM 2201 C CA . ILE A 1 273 ? 27.826 12.618 -45.239 1.00 96.69 273 ILE A CA 1
ATOM 2202 C C . ILE A 1 273 ? 28.861 11.537 -45.583 1.00 96.69 273 ILE A C 1
ATOM 2204 O O . ILE A 1 273 ? 29.530 11.597 -46.618 1.00 96.69 273 ILE A O 1
ATOM 2208 N N . LEU A 1 274 ? 29.033 10.544 -44.710 1.00 95.88 274 LEU A N 1
ATOM 2209 C CA . LEU A 1 274 ? 29.949 9.431 -44.955 1.00 95.88 274 LEU A CA 1
ATOM 2210 C C . LEU A 1 274 ? 29.483 8.560 -46.123 1.00 95.88 274 LEU A C 1
ATOM 2212 O O . LEU A 1 274 ? 30.314 8.149 -46.935 1.00 95.88 274 LEU A O 1
ATOM 2216 N N . GLN A 1 275 ? 28.181 8.311 -46.238 1.00 96.12 275 GLN A N 1
ATOM 2217 C CA . GLN A 1 275 ? 27.607 7.562 -47.348 1.00 96.12 275 GLN A CA 1
ATOM 2218 C C . GLN A 1 275 ? 27.827 8.283 -48.685 1.00 96.12 275 GLN A C 1
ATOM 2220 O O . GLN A 1 275 ? 28.309 7.661 -49.632 1.00 96.12 275 GLN A O 1
ATOM 2225 N N . GLU A 1 276 ? 27.614 9.600 -48.735 1.00 95.38 276 GLU A N 1
ATOM 2226 C CA . GLU A 1 276 ? 27.908 10.419 -49.916 1.00 95.38 276 GLU A CA 1
ATOM 2227 C C . GLU A 1 276 ? 29.392 10.317 -50.317 1.00 95.38 276 GLU A C 1
ATOM 2229 O O . GLU A 1 276 ? 29.724 10.098 -51.484 1.00 95.38 276 GLU A O 1
ATOM 2234 N N . LYS A 1 277 ? 30.315 10.396 -49.349 1.00 95.88 277 LYS A N 1
ATOM 2235 C CA . LYS A 1 277 ? 31.756 10.228 -49.615 1.00 95.88 277 LYS A CA 1
ATOM 2236 C C . LYS A 1 277 ? 32.085 8.845 -50.178 1.00 95.88 277 LYS A C 1
ATOM 2238 O O . LYS A 1 277 ? 32.938 8.738 -51.062 1.00 95.88 277 LYS A O 1
ATOM 2243 N N . ILE A 1 278 ? 31.440 7.790 -49.678 1.00 94.00 278 ILE A N 1
ATOM 2244 C CA . ILE A 1 278 ? 31.615 6.427 -50.197 1.00 94.00 278 ILE A CA 1
ATOM 2245 C C . ILE A 1 278 ? 31.132 6.346 -51.647 1.00 94.00 278 ILE A C 1
ATOM 2247 O O . ILE A 1 278 ? 31.867 5.829 -52.489 1.00 94.00 278 ILE A O 1
ATOM 2251 N N . GLU A 1 279 ? 29.958 6.890 -51.958 1.00 93.12 279 GLU A N 1
ATOM 2252 C CA . GLU A 1 279 ? 29.409 6.914 -53.320 1.00 93.12 279 GLU A CA 1
ATOM 2253 C C . GLU A 1 279 ? 30.329 7.677 -54.284 1.00 93.12 279 GLU A C 1
ATOM 2255 O O . GLU A 1 279 ? 30.683 7.159 -55.347 1.00 93.12 279 GLU A O 1
ATOM 2260 N N . GLN A 1 280 ? 30.834 8.847 -53.877 1.00 91.75 280 GLN A N 1
ATOM 2261 C CA . GLN A 1 280 ? 31.812 9.613 -54.657 1.00 91.75 280 GLN A CA 1
ATOM 2262 C C . GLN A 1 280 ? 33.104 8.816 -54.915 1.00 91.75 280 GLN A C 1
ATOM 2264 O O . GLN A 1 280 ? 33.658 8.858 -56.019 1.00 91.75 280 GLN A O 1
ATOM 2269 N N . MET A 1 281 ? 33.608 8.075 -53.921 1.00 89.00 281 MET A N 1
ATOM 2270 C CA . MET A 1 281 ? 34.776 7.204 -54.103 1.00 89.00 281 MET A CA 1
ATOM 2271 C C . MET A 1 281 ? 34.477 6.038 -55.049 1.00 89.00 281 MET A C 1
ATOM 2273 O O . MET A 1 281 ? 35.281 5.756 -55.938 1.00 89.00 281 MET A O 1
ATOM 2277 N N . GLN A 1 282 ? 33.324 5.383 -54.910 1.00 86.25 282 GLN A N 1
ATOM 2278 C CA . GLN A 1 282 ? 32.909 4.294 -55.798 1.00 86.25 282 GLN A CA 1
ATOM 2279 C C . GLN A 1 282 ? 32.772 4.770 -57.251 1.00 86.25 282 GLN A C 1
ATOM 2281 O O . GLN A 1 282 ? 33.244 4.088 -58.165 1.00 86.25 282 GLN A O 1
ATOM 2286 N N . GLN A 1 283 ? 32.223 5.966 -57.472 1.00 79.06 283 GLN A N 1
ATOM 2287 C CA . GLN A 1 283 ? 32.100 6.567 -58.800 1.00 79.06 283 GLN A CA 1
ATOM 2288 C C . GLN A 1 283 ? 33.474 6.861 -59.431 1.00 79.06 283 GLN A C 1
ATOM 2290 O O . GLN A 1 283 ? 33.690 6.564 -60.608 1.00 79.06 283 GLN A O 1
ATOM 2295 N N . LYS A 1 284 ? 34.446 7.358 -58.647 1.00 76.00 284 LYS A N 1
ATOM 2296 C CA . LYS A 1 284 ? 35.842 7.560 -59.099 1.00 76.00 284 LYS A CA 1
ATOM 2297 C C . LYS A 1 284 ? 36.558 6.248 -59.451 1.00 76.00 284 LYS A C 1
ATOM 2299 O O . LYS A 1 284 ? 37.368 6.205 -60.380 1.00 76.00 284 LYS A O 1
ATOM 2304 N N . VAL A 1 285 ? 36.268 5.162 -58.734 1.00 72.75 285 VAL A N 1
ATOM 2305 C CA . VAL A 1 285 ? 36.823 3.827 -59.030 1.00 72.75 285 VAL A CA 1
ATOM 2306 C C . VAL A 1 285 ? 36.206 3.231 -60.303 1.00 72.75 285 VAL A C 1
ATOM 2308 O O . VAL A 1 285 ? 36.888 2.530 -61.053 1.00 72.75 285 VAL A O 1
ATOM 2311 N N . GLN A 1 286 ? 34.937 3.520 -60.596 1.00 61.72 286 GLN A N 1
ATOM 2312 C CA . GLN A 1 286 ? 34.302 3.086 -61.845 1.00 61.72 286 GLN A CA 1
ATOM 2313 C C . GLN A 1 286 ? 34.811 3.865 -63.068 1.00 61.72 286 GLN A C 1
ATOM 2315 O O . GLN A 1 286 ? 35.042 3.249 -64.107 1.00 61.72 286 GLN A O 1
ATOM 2320 N N . SER A 1 287 ? 35.063 5.175 -62.955 1.00 56.16 287 SER A N 1
ATOM 2321 C CA . SER A 1 287 ? 35.541 5.998 -64.081 1.00 56.16 287 SER A CA 1
ATOM 2322 C C . SER A 1 287 ? 36.995 5.722 -64.494 1.00 56.16 287 SER A C 1
ATOM 2324 O O . SER A 1 287 ? 37.365 5.955 -65.642 1.00 56.16 287 SER A O 1
ATOM 2326 N N . THR A 1 288 ? 37.819 5.172 -63.598 1.00 54.66 288 THR A N 1
ATOM 2327 C CA . THR A 1 288 ? 39.222 4.807 -63.876 1.00 54.66 288 THR A CA 1
ATOM 2328 C C . THR A 1 288 ? 39.386 3.431 -64.529 1.00 54.66 288 THR A C 1
ATOM 2330 O O . THR A 1 288 ? 40.434 3.149 -65.112 1.00 54.66 288 THR A O 1
ATOM 2333 N N . ARG A 1 289 ? 38.345 2.585 -64.543 1.00 53.88 289 ARG A N 1
ATOM 2334 C CA . ARG A 1 289 ? 38.298 1.369 -65.376 1.00 53.88 289 ARG A CA 1
ATOM 2335 C C . ARG A 1 289 ? 37.877 1.725 -66.803 1.00 53.88 289 ARG A C 1
ATOM 2337 O O . ARG A 1 289 ? 36.825 1.302 -67.276 1.00 53.88 289 ARG A O 1
ATOM 2344 N N . CYS A 1 290 ? 38.707 2.496 -67.498 1.00 46.34 290 CYS A N 1
ATOM 2345 C CA . CYS A 1 290 ? 38.524 2.782 -68.917 1.00 46.34 290 CYS A CA 1
ATOM 2346 C C . CYS A 1 290 ? 38.702 1.473 -69.715 1.00 46.34 290 CYS A C 1
ATOM 2348 O O . CYS A 1 290 ? 39.817 1.070 -70.052 1.00 46.34 290 CYS A O 1
ATOM 2350 N N . LYS A 1 291 ? 37.603 0.739 -69.947 1.00 59.47 291 LYS A N 1
ATOM 2351 C CA . LYS A 1 291 ? 37.559 -0.377 -70.902 1.00 59.47 291 LYS A CA 1
ATOM 2352 C C . LYS A 1 291 ? 37.973 0.191 -72.262 1.00 59.47 291 LYS A C 1
ATOM 2354 O O . LYS A 1 291 ? 37.372 1.166 -72.700 1.00 59.47 291 LYS A O 1
ATOM 2359 N N . LYS A 1 292 ? 38.965 -0.401 -72.941 1.00 64.94 292 LYS A N 1
ATOM 2360 C CA . LYS A 1 292 ? 39.247 -0.066 -74.349 1.00 64.94 292 LYS A CA 1
ATOM 2361 C C . LYS A 1 292 ? 37.944 -0.217 -75.143 1.00 64.94 292 LYS A C 1
ATOM 2363 O O . LYS A 1 292 ? 37.401 -1.320 -75.215 1.00 64.94 292 LYS A O 1
ATOM 2368 N N . VAL A 1 293 ? 37.418 0.886 -75.671 1.00 68.56 293 VAL A N 1
ATOM 2369 C CA . VAL A 1 293 ? 36.188 0.893 -76.468 1.00 68.56 293 VAL A CA 1
ATOM 2370 C C . VAL A 1 293 ? 36.584 0.643 -77.917 1.00 68.56 293 VAL A C 1
ATOM 2372 O O . VAL A 1 293 ? 37.287 1.447 -78.516 1.00 68.56 293 VAL A O 1
ATOM 2375 N N . TYR A 1 294 ? 36.165 -0.498 -78.458 1.00 78.56 294 TYR A N 1
ATOM 2376 C CA . TYR A 1 294 ? 36.352 -0.832 -79.870 1.00 78.56 294 TYR A CA 1
ATOM 2377 C C . TYR A 1 294 ? 35.176 -0.281 -80.677 1.00 78.56 294 TYR A C 1
ATOM 2379 O O . TYR A 1 294 ? 34.057 -0.224 -80.160 1.00 78.56 294 TYR A O 1
ATOM 2387 N N . SER A 1 295 ? 35.428 0.126 -81.924 1.00 83.00 295 SER A N 1
ATOM 2388 C CA . SER A 1 295 ? 34.397 0.688 -82.801 1.00 83.00 295 SER A CA 1
ATOM 2389 C C . SER A 1 295 ? 33.238 -0.289 -83.022 1.00 83.00 295 SER A C 1
ATOM 2391 O O . SER A 1 295 ? 33.396 -1.508 -82.907 1.00 83.00 295 SER A O 1
ATOM 2393 N N . SER A 1 296 ? 32.064 0.255 -83.357 1.00 83.00 296 SER A N 1
ATOM 2394 C CA . SER A 1 296 ? 30.869 -0.546 -83.649 1.00 83.00 296 SER A CA 1
ATOM 2395 C C . SER A 1 296 ? 31.124 -1.563 -84.766 1.00 83.00 296 SER A C 1
ATOM 2397 O O . SER A 1 296 ? 30.690 -2.703 -84.653 1.00 83.00 296 SER A O 1
ATOM 2399 N N . ASP A 1 297 ? 31.902 -1.189 -85.783 1.00 82.88 297 ASP A N 1
ATOM 2400 C CA . ASP A 1 297 ? 32.192 -2.044 -86.940 1.00 82.88 297 ASP A CA 1
ATOM 2401 C C . ASP A 1 297 ? 33.012 -3.281 -86.555 1.00 82.88 297 ASP A C 1
ATOM 2403 O O . ASP A 1 297 ? 32.694 -4.397 -86.959 1.00 82.88 297 ASP A O 1
ATOM 2407 N N . ILE A 1 298 ? 34.035 -3.110 -85.707 1.00 86.38 298 ILE A N 1
ATOM 2408 C CA . ILE A 1 298 ? 34.832 -4.235 -85.194 1.00 86.38 298 ILE A CA 1
ATOM 2409 C C . ILE A 1 298 ? 33.957 -5.139 -84.320 1.00 86.38 298 ILE A C 1
ATOM 2411 O O . ILE A 1 298 ? 34.070 -6.361 -84.392 1.00 86.38 298 ILE A O 1
ATOM 2415 N N . ARG A 1 299 ? 33.073 -4.556 -83.500 1.00 87.88 299 ARG A N 1
ATOM 2416 C CA . ARG A 1 299 ? 32.158 -5.324 -82.642 1.00 87.88 299 ARG A CA 1
ATOM 2417 C C . ARG A 1 299 ? 31.142 -6.125 -83.459 1.00 87.88 299 ARG A C 1
ATOM 2419 O O . ARG A 1 299 ? 30.903 -7.275 -83.108 1.00 87.88 299 ARG A O 1
ATOM 2426 N N . ALA A 1 300 ? 30.598 -5.554 -84.533 1.00 87.44 300 ALA A N 1
ATOM 2427 C CA . ALA A 1 300 ? 29.690 -6.240 -85.452 1.00 87.44 300 ALA A CA 1
ATOM 2428 C C . ALA A 1 300 ? 30.398 -7.389 -86.185 1.00 87.44 300 ALA A C 1
ATOM 2430 O O . ALA A 1 300 ? 29.916 -8.515 -86.183 1.00 87.44 300 ALA A O 1
ATOM 2431 N N . LEU A 1 301 ? 31.609 -7.152 -86.694 1.00 88.75 301 LEU A N 1
ATOM 2432 C CA . LEU A 1 301 ? 32.388 -8.190 -87.370 1.00 88.75 301 LEU A CA 1
ATOM 2433 C C . LEU A 1 301 ? 32.746 -9.355 -86.428 1.00 88.75 301 LEU A C 1
ATOM 2435 O O . LEU A 1 301 ? 32.712 -10.521 -86.819 1.00 88.75 301 LEU A O 1
ATOM 2439 N N . ILE A 1 302 ? 33.064 -9.052 -85.165 1.00 90.62 302 ILE A N 1
ATOM 2440 C CA . ILE A 1 302 ? 33.288 -10.069 -84.128 1.00 90.62 302 ILE A CA 1
ATOM 2441 C C . ILE A 1 302 ? 32.000 -10.820 -83.806 1.00 90.62 302 ILE A C 1
ATOM 2443 O O . ILE A 1 302 ? 32.056 -12.035 -83.625 1.00 90.62 302 ILE A O 1
ATOM 2447 N N . TYR A 1 303 ? 30.865 -10.121 -83.730 1.00 91.75 303 TYR A N 1
ATOM 2448 C CA . TYR A 1 303 ? 29.562 -10.746 -83.531 1.00 91.75 303 TYR A CA 1
ATOM 2449 C C . TYR A 1 303 ? 29.284 -11.775 -84.626 1.00 91.75 303 TYR A C 1
ATOM 2451 O O . TYR A 1 303 ? 29.052 -12.937 -84.301 1.00 91.75 303 TYR A O 1
ATOM 2459 N N . ASP A 1 304 ? 29.430 -11.395 -85.896 1.00 90.69 304 ASP A N 1
ATOM 2460 C CA . ASP A 1 304 ? 29.179 -12.284 -87.035 1.00 90.69 304 ASP A CA 1
ATOM 2461 C C . ASP A 1 304 ? 30.091 -13.517 -87.007 1.00 90.69 304 ASP A C 1
ATOM 2463 O O . ASP A 1 304 ? 29.629 -14.649 -87.166 1.00 90.69 304 ASP A O 1
ATOM 2467 N N . MET A 1 305 ? 31.388 -13.325 -86.734 1.00 91.75 305 MET A N 1
ATOM 2468 C CA . MET A 1 305 ? 32.339 -14.435 -86.605 1.00 91.75 305 MET A CA 1
ATOM 2469 C C . MET A 1 305 ? 31.940 -15.396 -85.476 1.00 91.75 305 MET A C 1
ATOM 2471 O O . MET A 1 305 ? 31.964 -16.613 -85.657 1.00 91.75 305 MET A O 1
ATOM 2475 N N . LEU A 1 306 ? 31.558 -14.873 -84.311 1.00 91.94 306 LEU A N 1
ATOM 2476 C CA . LEU A 1 306 ? 31.172 -15.692 -83.161 1.00 91.94 306 LEU A CA 1
ATOM 2477 C C . LEU A 1 306 ? 29.807 -16.373 -83.358 1.00 91.94 306 LEU A C 1
ATOM 2479 O O . LEU A 1 306 ? 29.655 -17.525 -82.955 1.00 91.94 306 LEU A O 1
ATOM 2483 N N . ALA A 1 307 ? 28.849 -15.715 -84.014 1.00 87.69 307 ALA A N 1
ATOM 2484 C CA . ALA A 1 307 ? 27.569 -16.304 -84.408 1.00 87.69 307 ALA A CA 1
ATOM 2485 C C . ALA A 1 307 ? 27.765 -17.460 -85.406 1.00 87.69 307 ALA A C 1
ATOM 2487 O O . ALA A 1 307 ? 27.094 -18.486 -85.312 1.00 87.69 307 ALA A O 1
ATOM 2488 N N . CYS A 1 308 ? 28.769 -17.356 -86.285 1.00 87.62 308 CYS A N 1
ATOM 2489 C CA . CYS A 1 308 ? 29.226 -18.445 -87.157 1.00 87.62 308 CYS A CA 1
ATOM 2490 C C . CYS A 1 308 ? 30.060 -19.519 -86.427 1.00 87.62 308 CYS A C 1
ATOM 2492 O O . CYS A 1 308 ? 30.703 -20.342 -87.076 1.00 87.62 308 CYS A O 1
ATOM 2494 N N . GLN A 1 309 ? 30.076 -19.510 -85.089 1.00 86.12 309 GLN A N 1
ATOM 2495 C CA . GLN A 1 309 ? 30.796 -20.456 -84.229 1.00 86.12 309 GLN A CA 1
ATOM 2496 C C . GLN A 1 309 ? 32.322 -20.467 -84.429 1.00 86.12 309 GLN A C 1
ATOM 2498 O O . GLN A 1 309 ? 32.995 -21.460 -84.141 1.00 86.12 309 GLN A O 1
ATOM 2503 N N . VAL A 1 310 ? 32.909 -19.353 -84.882 1.00 90.62 310 VAL A N 1
ATOM 2504 C CA . VAL A 1 310 ? 34.369 -19.219 -84.962 1.00 90.62 310 VAL A CA 1
ATOM 2505 C C . VAL A 1 310 ? 34.962 -19.227 -83.545 1.00 90.62 310 VAL A C 1
ATOM 2507 O O . VAL A 1 310 ? 34.547 -18.432 -82.697 1.00 90.62 310 VAL A O 1
ATOM 2510 N N . PRO A 1 311 ? 35.981 -20.059 -83.258 1.00 90.69 311 PRO A N 1
ATOM 2511 C CA . PRO A 1 311 ? 36.616 -20.075 -81.947 1.00 90.69 311 PRO A CA 1
ATOM 2512 C C . PRO A 1 311 ? 37.216 -18.715 -81.563 1.00 90.69 311 PRO A C 1
ATOM 2514 O O . PRO A 1 311 ? 37.959 -18.103 -82.334 1.00 90.69 311 PRO A O 1
ATOM 2517 N N . THR A 1 312 ? 36.985 -18.271 -80.323 1.00 90.69 312 THR A N 1
ATOM 2518 C CA . THR A 1 312 ? 37.403 -16.941 -79.819 1.00 90.69 312 THR A CA 1
ATOM 2519 C C . THR A 1 312 ? 38.905 -16.659 -79.941 1.00 90.69 312 THR A C 1
ATOM 2521 O O . THR A 1 312 ? 39.319 -15.505 -80.033 1.00 90.69 312 THR A O 1
ATOM 2524 N N . HIS A 1 313 ? 39.744 -17.698 -79.947 1.00 91.44 313 HIS A N 1
ATOM 2525 C CA . HIS A 1 313 ? 41.193 -17.572 -80.113 1.00 91.44 313 HIS A CA 1
ATOM 2526 C C . HIS A 1 313 ? 41.620 -17.302 -81.565 1.00 91.44 313 HIS A C 1
ATOM 2528 O O . HIS A 1 313 ? 42.690 -16.735 -81.777 1.00 91.44 313 HIS A O 1
ATOM 2534 N N . SER A 1 314 ? 40.792 -17.671 -82.545 1.00 92.62 314 SER A N 1
ATOM 2535 C CA . SER A 1 314 ? 41.043 -17.485 -83.979 1.00 92.62 314 SER A CA 1
ATOM 2536 C C . SER A 1 314 ? 40.530 -16.138 -84.493 1.00 92.62 314 SER A C 1
ATOM 2538 O O . SER A 1 314 ? 41.067 -15.612 -85.467 1.00 92.62 314 SER A O 1
ATOM 2540 N N . VAL A 1 315 ? 39.534 -15.549 -83.821 1.00 91.69 315 VAL A N 1
ATOM 2541 C CA . VAL A 1 315 ? 38.910 -14.268 -84.201 1.00 91.69 315 VAL A CA 1
ATOM 2542 C C . VAL A 1 315 ? 39.933 -13.139 -84.425 1.00 91.69 315 VAL A C 1
ATOM 2544 O O . VAL A 1 315 ? 39.872 -12.519 -85.483 1.00 91.69 315 VAL A O 1
ATOM 2547 N N . PRO A 1 316 ? 40.929 -12.885 -83.546 1.00 91.50 316 PRO A N 1
ATOM 2548 C CA . PRO A 1 316 ? 41.903 -11.812 -83.783 1.00 91.50 316 PRO A CA 1
ATOM 2549 C C . PRO A 1 316 ? 42.712 -11.993 -85.077 1.00 91.50 316 PRO A C 1
ATOM 2551 O O . PRO A 1 316 ? 42.978 -11.029 -85.791 1.00 91.50 316 PRO A O 1
ATOM 2554 N N . GLN A 1 317 ? 43.083 -13.235 -85.403 1.00 89.12 317 GLN A N 1
ATOM 2555 C CA . GLN A 1 317 ? 43.834 -13.547 -86.622 1.00 89.12 317 GLN A CA 1
ATOM 2556 C C . GLN A 1 317 ? 42.964 -13.402 -87.874 1.00 89.12 317 GLN A C 1
ATOM 2558 O O . GLN A 1 317 ? 43.441 -12.940 -88.908 1.00 89.12 317 GLN A O 1
ATOM 2563 N N . LEU A 1 318 ? 41.688 -13.783 -87.788 1.00 90.56 318 LEU A N 1
ATOM 2564 C CA . LEU A 1 318 ? 40.739 -13.640 -88.890 1.00 90.56 318 LEU A CA 1
ATOM 2565 C C . LEU A 1 318 ? 40.400 -12.176 -89.155 1.00 90.56 318 LEU A C 1
ATOM 2567 O O . LEU A 1 318 ? 40.395 -11.772 -90.311 1.00 90.56 318 LEU A O 1
ATOM 2571 N N . LEU A 1 319 ? 40.220 -11.366 -88.109 1.00 89.44 319 LEU A N 1
ATOM 2572 C CA . LEU A 1 319 ? 40.056 -9.917 -88.241 1.00 89.44 319 LEU A CA 1
ATOM 2573 C C . LEU A 1 319 ? 41.230 -9.282 -88.988 1.00 89.44 319 LEU A C 1
ATOM 2575 O O . LEU A 1 319 ? 41.012 -8.476 -89.887 1.00 89.44 319 LEU A O 1
ATOM 2579 N N . HIS A 1 320 ? 42.464 -9.683 -88.666 1.00 87.56 320 HIS A N 1
ATOM 2580 C CA . HIS A 1 320 ? 43.647 -9.207 -89.384 1.00 87.56 320 HIS A CA 1
ATOM 2581 C C . HIS A 1 320 ? 43.577 -9.542 -90.881 1.00 87.56 320 HIS A C 1
ATOM 2583 O O . HIS A 1 320 ? 43.724 -8.656 -91.718 1.00 87.56 320 HIS A O 1
ATOM 2589 N N . LYS A 1 321 ? 43.284 -10.806 -91.220 1.00 88.12 321 LYS A N 1
ATOM 2590 C CA . LYS A 1 321 ? 43.201 -11.278 -92.614 1.00 88.12 321 LYS A CA 1
ATOM 2591 C C . LYS A 1 321 ? 42.061 -10.631 -93.400 1.00 88.12 321 LYS A C 1
ATOM 2593 O O . LYS A 1 321 ? 42.235 -10.309 -94.570 1.00 88.12 321 LYS A O 1
ATOM 2598 N N . VAL A 1 322 ? 40.901 -10.442 -92.770 1.00 87.44 322 VAL A N 1
ATOM 2599 C CA . VAL A 1 322 ? 39.751 -9.749 -93.371 1.00 87.44 322 VAL A CA 1
ATOM 2600 C C . VAL A 1 322 ? 40.119 -8.295 -93.655 1.00 87.44 322 VAL A C 1
ATOM 2602 O O . VAL A 1 322 ? 39.900 -7.821 -94.765 1.00 87.44 322 VAL A O 1
ATOM 2605 N N . GLY A 1 323 ? 40.753 -7.612 -92.697 1.00 84.62 323 GLY A N 1
ATOM 2606 C CA . GLY A 1 323 ? 41.257 -6.255 -92.902 1.00 84.62 323 GLY A CA 1
ATOM 2607 C C . GLY A 1 323 ? 42.207 -6.164 -94.099 1.00 84.62 323 GLY A C 1
ATOM 2608 O O . GLY A 1 323 ? 41.995 -5.350 -94.994 1.00 84.62 323 GLY A O 1
ATOM 2609 N N . GLU A 1 324 ? 43.198 -7.056 -94.178 1.00 84.94 324 GLU A N 1
ATOM 2610 C CA . GLU A 1 324 ? 44.141 -7.105 -95.305 1.00 84.94 324 GLU A CA 1
ATOM 2611 C C . GLU A 1 324 ? 43.451 -7.347 -96.654 1.00 84.94 324 GLU A C 1
ATOM 2613 O O . GLU A 1 324 ? 43.761 -6.662 -97.627 1.00 84.94 324 GLU A O 1
ATOM 2618 N N . HIS A 1 325 ? 42.495 -8.276 -96.712 1.00 85.38 325 HIS A N 1
ATOM 2619 C CA . HIS A 1 325 ? 41.806 -8.639 -97.951 1.00 85.38 325 HIS A CA 1
ATOM 2620 C C . HIS A 1 325 ? 40.913 -7.511 -98.495 1.00 85.38 325 HIS A C 1
ATOM 2622 O O . HIS A 1 325 ? 40.818 -7.327 -99.706 1.00 85.38 325 HIS A O 1
ATOM 2628 N N . PHE A 1 326 ? 40.268 -6.740 -97.615 1.00 82.50 326 PHE A N 1
ATOM 2629 C CA . PHE A 1 326 ? 39.390 -5.627 -98.000 1.00 82.50 326 PHE A CA 1
ATOM 2630 C C . PHE A 1 326 ? 40.094 -4.259 -98.002 1.00 82.50 326 PHE A C 1
ATOM 2632 O O . PHE A 1 326 ? 39.442 -3.232 -98.178 1.00 82.50 326 PHE A O 1
ATOM 2639 N N . GLY A 1 327 ? 41.420 -4.225 -97.819 1.00 77.31 327 GLY A N 1
ATOM 2640 C CA . GLY A 1 327 ? 42.207 -2.989 -97.822 1.00 77.31 327 GLY A CA 1
ATOM 2641 C C . GLY A 1 327 ? 42.004 -2.097 -96.589 1.00 77.31 327 GLY A C 1
ATOM 2642 O O . GLY A 1 327 ? 42.353 -0.918 -96.627 1.00 77.31 327 GLY A O 1
ATOM 2643 N N . TYR A 1 328 ? 41.464 -2.637 -95.493 1.00 78.50 328 TYR A N 1
ATOM 2644 C CA . TYR A 1 328 ? 41.204 -1.918 -94.246 1.00 78.50 328 TYR A CA 1
ATOM 2645 C C . TYR A 1 328 ? 42.248 -2.272 -93.180 1.00 78.50 328 TYR A C 1
ATOM 2647 O O . TYR A 1 328 ? 42.405 -3.431 -92.798 1.00 78.50 328 TYR A O 1
ATOM 2655 N N . ARG A 1 329 ? 42.959 -1.280 -92.634 1.00 75.19 329 ARG A N 1
ATOM 2656 C CA . ARG A 1 329 ? 43.859 -1.504 -91.490 1.00 75.19 329 ARG A CA 1
ATOM 2657 C C . ARG A 1 329 ? 43.153 -1.144 -90.192 1.00 75.19 329 ARG A C 1
ATOM 2659 O O . ARG A 1 329 ? 42.987 0.031 -89.881 1.00 75.19 329 ARG A O 1
ATOM 2666 N N . PHE A 1 330 ? 42.759 -2.155 -89.422 1.00 76.94 330 PHE A N 1
ATOM 2667 C CA . PHE A 1 330 ? 42.259 -1.946 -88.064 1.00 76.94 330 PHE A CA 1
ATOM 2668 C C . PHE A 1 330 ? 43.384 -1.390 -87.181 1.00 76.94 330 PHE A C 1
ATOM 2670 O O . PHE A 1 330 ? 44.454 -1.990 -87.095 1.00 76.94 330 PHE A O 1
ATOM 2677 N N . SER A 1 331 ? 43.147 -0.249 -86.528 1.00 71.88 331 SER A N 1
ATOM 2678 C CA . SER A 1 331 ? 44.131 0.396 -85.648 1.00 71.88 331 SER A CA 1
ATOM 2679 C C . SER A 1 331 ? 44.412 -0.422 -84.386 1.00 71.88 331 SER A C 1
ATOM 2681 O O . SER A 1 331 ? 45.545 -0.457 -83.922 1.00 71.88 331 SER A O 1
ATOM 2683 N N . ASP A 1 332 ? 43.394 -1.113 -83.867 1.00 80.31 332 ASP A N 1
ATOM 2684 C CA . ASP A 1 332 ? 43.473 -1.940 -82.666 1.00 80.31 332 ASP A CA 1
ATOM 2685 C C . ASP A 1 332 ? 42.655 -3.225 -82.843 1.00 80.31 332 ASP A C 1
ATOM 2687 O O . ASP A 1 332 ? 41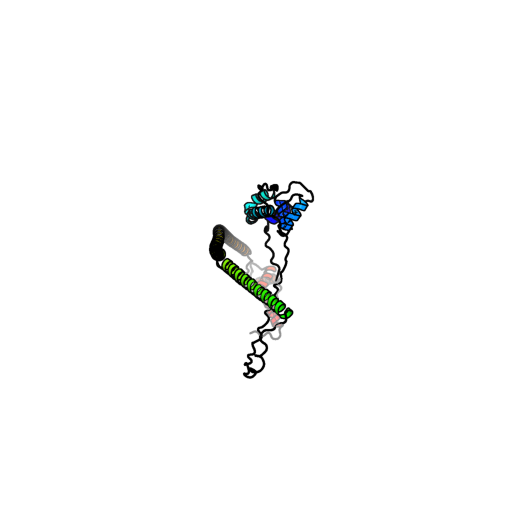.423 -3.212 -82.801 1.00 80.31 332 ASP A O 1
ATOM 2691 N N . ILE A 1 333 ? 43.336 -4.362 -82.995 1.00 84.25 333 ILE A N 1
ATOM 2692 C CA . ILE A 1 333 ? 42.683 -5.676 -83.030 1.00 84.25 333 ILE A CA 1
ATOM 2693 C C . ILE A 1 333 ? 42.509 -6.180 -81.587 1.00 84.25 333 ILE A C 1
ATOM 2695 O O . ILE A 1 333 ? 43.485 -6.235 -80.831 1.00 84.25 333 ILE A O 1
ATOM 2699 N N . PRO A 1 334 ? 41.290 -6.556 -81.158 1.00 86.62 334 PRO A N 1
ATOM 2700 C CA . PRO A 1 334 ? 41.067 -7.049 -79.807 1.00 86.62 334 PRO A CA 1
ATOM 2701 C C . PRO A 1 334 ? 41.781 -8.379 -79.568 1.00 86.62 334 PRO A C 1
ATOM 2703 O O . PRO A 1 334 ? 41.728 -9.300 -80.379 1.00 86.62 334 PRO A O 1
ATOM 2706 N N . HIS A 1 335 ? 42.424 -8.505 -78.406 1.00 88.44 335 HIS A N 1
ATOM 2707 C CA . HIS A 1 335 ? 42.987 -9.778 -77.965 1.00 88.44 335 HIS A CA 1
ATOM 2708 C C . HIS A 1 335 ? 41.882 -10.778 -77.613 1.00 88.44 335 HIS A C 1
ATOM 2710 O O . HIS A 1 335 ? 40.775 -10.394 -77.242 1.00 88.44 335 HIS A O 1
ATOM 2716 N N . ARG A 1 336 ? 42.218 -12.074 -77.616 1.00 89.06 336 ARG A N 1
ATOM 2717 C CA . ARG A 1 336 ? 41.298 -13.172 -77.272 1.00 89.06 336 ARG A CA 1
ATOM 2718 C C . ARG A 1 336 ? 40.464 -12.907 -76.011 1.00 89.06 336 ARG A C 1
ATOM 2720 O O . ARG A 1 336 ? 39.257 -13.095 -76.043 1.00 89.06 336 ARG A O 1
ATOM 2727 N N . LYS A 1 337 ? 41.084 -12.452 -74.913 1.00 87.50 337 LYS A N 1
ATOM 2728 C CA . LYS A 1 337 ? 40.366 -12.167 -73.653 1.00 87.50 337 LYS A CA 1
ATOM 2729 C C . LYS A 1 337 ? 39.301 -11.079 -73.825 1.00 87.50 337 LYS A C 1
ATOM 2731 O O . LYS A 1 337 ? 38.225 -11.170 -73.247 1.00 87.50 337 LYS A O 1
ATOM 2736 N N . THR A 1 338 ? 39.593 -10.072 -74.644 1.00 88.00 338 THR A N 1
ATOM 2737 C CA . THR A 1 338 ? 38.646 -9.014 -74.995 1.00 88.00 338 THR A CA 1
ATOM 2738 C C . THR A 1 338 ? 37.516 -9.557 -75.866 1.00 88.00 338 THR A C 1
ATOM 2740 O O . THR A 1 338 ? 36.364 -9.225 -75.623 1.00 88.00 338 THR A O 1
ATOM 2743 N N . VAL A 1 339 ? 37.819 -10.432 -76.831 1.00 88.69 339 VAL A N 1
ATOM 2744 C CA . VAL A 1 339 ? 36.802 -11.112 -77.653 1.00 88.69 339 VAL A CA 1
ATOM 2745 C C . VAL A 1 339 ? 35.885 -11.981 -76.783 1.00 88.69 339 VAL A C 1
ATOM 2747 O O . VAL A 1 339 ? 34.671 -11.911 -76.919 1.00 88.69 339 VAL A O 1
ATOM 2750 N N . GLU A 1 340 ? 36.434 -12.739 -75.828 1.00 89.00 340 GLU A N 1
ATOM 2751 C CA . GLU A 1 340 ? 35.651 -13.529 -74.863 1.00 89.00 340 GLU A CA 1
ATOM 2752 C C . GLU A 1 340 ? 34.765 -12.649 -73.967 1.00 89.00 340 GLU A C 1
ATOM 2754 O O . GLU A 1 340 ? 33.656 -13.045 -73.608 1.00 89.00 340 GLU A O 1
ATOM 2759 N N . GLN A 1 341 ? 35.227 -11.448 -73.611 1.00 86.44 341 GLN A N 1
ATOM 2760 C CA . GLN A 1 341 ? 34.406 -10.466 -72.906 1.00 86.44 341 GLN A CA 1
ATOM 2761 C C . GLN A 1 341 ? 33.298 -9.909 -73.812 1.00 86.44 341 GLN A C 1
ATOM 2763 O O . GLN A 1 341 ? 32.149 -9.847 -73.380 1.00 86.44 341 GLN A O 1
ATOM 2768 N N . MET A 1 342 ? 33.607 -9.558 -75.064 1.00 87.56 342 MET A N 1
ATOM 2769 C CA . MET A 1 342 ? 32.620 -9.092 -76.046 1.00 87.56 342 MET A CA 1
ATOM 2770 C C . MET A 1 342 ? 31.553 -10.151 -76.320 1.00 87.56 342 MET A C 1
ATOM 2772 O O . MET A 1 342 ? 30.382 -9.812 -76.376 1.00 87.56 342 MET A O 1
ATOM 2776 N N . MET A 1 343 ? 31.926 -11.429 -76.391 1.00 87.31 343 MET A N 1
ATOM 2777 C CA . MET A 1 343 ? 30.992 -12.550 -76.536 1.00 87.31 343 MET A CA 1
ATOM 2778 C C . MET A 1 343 ? 29.934 -12.587 -75.418 1.00 87.31 343 MET A C 1
ATOM 2780 O O . MET A 1 343 ? 28.787 -12.945 -75.670 1.00 87.31 343 MET A O 1
ATOM 2784 N N . ARG A 1 344 ? 30.303 -12.193 -74.188 1.00 86.06 344 ARG A N 1
ATOM 2785 C CA . ARG A 1 344 ? 29.366 -12.069 -73.054 1.00 86.06 344 ARG A CA 1
ATOM 2786 C C . ARG A 1 344 ? 28.556 -10.778 -73.121 1.00 86.06 344 ARG A C 1
ATOM 2788 O O . ARG A 1 344 ? 27.359 -10.809 -72.877 1.00 86.06 344 ARG A O 1
ATOM 2795 N N . GLU A 1 345 ? 29.205 -9.658 -73.439 1.00 85.06 345 GLU A N 1
ATOM 2796 C CA . GLU A 1 345 ? 28.551 -8.343 -73.537 1.00 85.06 345 GLU A CA 1
ATOM 2797 C C . GLU A 1 345 ? 27.520 -8.280 -74.672 1.00 85.06 345 GLU A C 1
ATOM 2799 O O . GLU A 1 345 ? 26.507 -7.607 -74.530 1.00 85.06 345 GLU A O 1
ATOM 2804 N N . LEU A 1 346 ? 27.778 -8.969 -75.785 1.00 84.31 346 LEU A N 1
ATOM 2805 C CA . LEU A 1 346 ? 26.914 -9.011 -76.966 1.00 84.31 346 LEU A CA 1
ATOM 2806 C C . LEU A 1 346 ? 25.819 -10.084 -76.875 1.00 84.31 346 LEU A C 1
ATOM 2808 O O . LEU A 1 346 ? 25.016 -10.191 -77.786 1.00 84.31 346 LEU A O 1
ATOM 2812 N N . GLY A 1 347 ? 25.786 -10.895 -75.811 1.00 85.62 347 GLY A N 1
ATOM 2813 C CA . GLY A 1 347 ? 24.722 -11.885 -75.604 1.00 85.62 347 GLY A CA 1
ATOM 2814 C C . GLY A 1 347 ? 24.759 -13.115 -76.523 1.00 85.62 347 GLY A C 1
ATOM 2815 O O . GLY A 1 347 ? 23.854 -13.938 -76.448 1.00 85.62 347 GLY A O 1
ATOM 2816 N N . ILE A 1 348 ? 25.818 -13.300 -77.319 1.00 85.94 348 ILE A N 1
ATOM 2817 C CA . ILE A 1 348 ? 25.921 -14.353 -78.352 1.00 85.94 348 ILE A CA 1
ATOM 2818 C C . ILE A 1 348 ? 25.736 -15.758 -77.769 1.00 85.94 348 ILE A C 1
ATOM 2820 O O . ILE A 1 348 ? 25.097 -16.610 -78.374 1.00 85.94 348 ILE A O 1
ATOM 2824 N N . ILE A 1 349 ? 26.270 -16.009 -76.568 1.00 83.50 349 ILE A N 1
ATOM 2825 C CA . ILE A 1 349 ? 26.110 -17.307 -75.888 1.00 83.50 349 ILE A CA 1
ATOM 2826 C C . ILE A 1 349 ? 24.628 -17.591 -75.625 1.00 83.50 349 ILE A C 1
ATOM 2828 O O . ILE A 1 349 ? 24.164 -18.700 -75.872 1.00 83.50 349 ILE A O 1
ATOM 2832 N N . SER A 1 350 ? 23.897 -16.586 -75.138 1.00 85.88 350 SER A N 1
ATOM 2833 C CA . SER A 1 350 ? 22.471 -16.705 -74.841 1.00 85.88 350 SER A CA 1
ATOM 2834 C C . SER A 1 350 ? 21.659 -16.926 -76.117 1.00 85.88 350 SER A C 1
ATOM 2836 O O . SER A 1 350 ? 20.743 -17.743 -76.117 1.00 85.88 350 SER A O 1
ATOM 2838 N N . GLU A 1 351 ? 22.014 -16.249 -77.212 1.00 84.19 351 GLU A N 1
ATOM 2839 C CA . GLU A 1 351 ? 21.364 -16.415 -78.518 1.00 84.19 351 GLU A CA 1
ATOM 2840 C C . GLU A 1 351 ? 21.625 -17.794 -79.131 1.00 84.19 351 GLU A C 1
ATOM 2842 O O . GLU A 1 351 ? 20.687 -18.439 -79.593 1.00 84.19 351 GLU A O 1
ATOM 2847 N N . LEU A 1 352 ? 22.866 -18.293 -79.080 1.00 82.94 352 LEU A N 1
ATOM 2848 C CA . LEU A 1 352 ? 23.206 -19.636 -79.559 1.00 82.94 352 LEU A CA 1
ATOM 2849 C C . LEU A 1 352 ? 22.498 -20.725 -78.743 1.00 82.94 352 LEU A C 1
ATOM 2851 O O . LEU A 1 352 ? 21.971 -21.668 -79.325 1.00 82.94 352 LEU A O 1
ATOM 2855 N N . GLN A 1 353 ? 22.426 -20.575 -77.417 1.00 84.56 353 GLN A N 1
ATOM 2856 C CA . GLN A 1 353 ? 21.671 -21.492 -76.556 1.00 84.56 353 GLN A CA 1
ATOM 2857 C C . GLN A 1 353 ? 20.169 -21.447 -76.856 1.00 84.56 353 GLN A C 1
ATOM 2859 O O . GLN A 1 353 ? 19.528 -22.493 -76.943 1.00 84.56 353 GLN A O 1
ATOM 2864 N N . ALA A 1 354 ? 19.603 -20.254 -77.050 1.00 83.88 354 ALA A N 1
ATOM 2865 C CA . ALA A 1 354 ? 18.204 -20.103 -77.438 1.00 83.88 354 ALA A CA 1
ATOM 2866 C C . ALA A 1 354 ? 17.924 -20.748 -78.806 1.00 83.88 354 ALA A C 1
ATOM 2868 O O . ALA A 1 354 ? 16.928 -21.456 -78.952 1.00 83.88 354 ALA A O 1
ATOM 2869 N N . ALA A 1 355 ? 18.817 -20.566 -79.784 1.00 82.56 355 ALA A N 1
ATOM 2870 C CA . ALA A 1 355 ? 18.721 -21.200 -81.095 1.00 82.56 355 ALA A CA 1
ATOM 2871 C C . ALA A 1 355 ? 18.823 -22.731 -80.998 1.00 82.56 355 ALA A C 1
ATOM 2873 O O . ALA A 1 355 ? 18.015 -23.437 -81.595 1.00 82.56 355 ALA A O 1
ATOM 2874 N N . GLU A 1 356 ? 19.759 -23.264 -80.212 1.00 83.38 356 GLU A N 1
ATOM 2875 C CA . GLU A 1 356 ? 19.915 -24.707 -80.001 1.00 83.38 356 GLU A CA 1
ATOM 2876 C C . GLU A 1 356 ? 18.670 -25.332 -79.351 1.00 83.38 356 GLU A C 1
ATOM 2878 O O . GLU A 1 356 ? 18.187 -26.379 -79.796 1.00 83.38 356 GLU A O 1
ATOM 2883 N N . ILE A 1 357 ? 18.088 -24.667 -78.349 1.00 83.69 357 ILE A N 1
ATOM 2884 C CA . ILE A 1 357 ? 16.814 -25.075 -77.737 1.00 83.69 357 ILE A CA 1
ATOM 2885 C C . ILE A 1 357 ? 15.686 -25.035 -78.776 1.00 83.69 357 ILE A C 1
ATOM 2887 O O . ILE A 1 357 ? 14.894 -25.978 -78.864 1.00 83.69 357 ILE A O 1
ATOM 2891 N N . ALA A 1 358 ? 15.626 -23.985 -79.597 1.00 81.62 358 ALA A N 1
ATOM 2892 C CA . ALA A 1 358 ? 14.621 -23.859 -80.646 1.00 81.62 358 ALA A CA 1
ATOM 2893 C C . ALA A 1 358 ? 14.724 -24.970 -81.705 1.00 81.62 358 ALA A C 1
ATOM 2895 O O . ALA A 1 358 ? 13.702 -25.516 -82.113 1.00 81.62 358 ALA A O 1
ATOM 2896 N N . PHE A 1 359 ? 15.939 -25.350 -82.111 1.00 79.31 359 PHE A N 1
ATOM 2897 C CA . PHE A 1 359 ? 16.169 -26.430 -83.077 1.00 79.31 359 PHE A CA 1
ATOM 2898 C C . PHE A 1 359 ? 15.928 -27.832 -82.499 1.00 79.31 359 PHE A C 1
ATOM 2900 O O . PHE A 1 359 ? 15.454 -28.717 -83.212 1.00 79.31 359 PHE A O 1
ATOM 2907 N N . SER A 1 360 ? 16.255 -28.060 -81.225 1.00 82.31 360 SER A N 1
ATOM 2908 C CA . SER A 1 360 ? 16.125 -29.377 -80.579 1.00 82.31 360 SER A CA 1
ATOM 2909 C C . SER A 1 360 ? 14.695 -29.707 -80.133 1.00 82.31 360 SER A C 1
ATOM 2911 O O . SER A 1 360 ? 14.344 -30.882 -79.989 1.00 82.31 360 SER A O 1
ATOM 2913 N N . THR A 1 361 ? 13.837 -28.699 -79.964 1.00 82.31 361 THR A N 1
ATOM 2914 C CA . THR A 1 361 ? 12.465 -28.889 -79.483 1.00 82.31 361 THR A CA 1
ATOM 2915 C C . THR A 1 361 ? 11.487 -29.091 -80.647 1.00 82.31 361 THR A C 1
ATOM 2917 O O . THR A 1 361 ? 11.100 -28.144 -81.331 1.00 82.31 361 THR A O 1
ATOM 2920 N N . LYS A 1 362 ? 11.017 -30.331 -80.863 1.00 69.19 362 LYS A N 1
ATOM 2921 C CA . LYS A 1 362 ? 9.899 -30.607 -81.789 1.00 69.19 362 LYS A CA 1
ATOM 2922 C C . LYS A 1 362 ? 8.628 -29.945 -81.234 1.00 69.19 362 LYS A C 1
ATOM 2924 O O . LYS A 1 362 ? 8.120 -30.417 -80.222 1.00 69.19 362 LYS A O 1
ATOM 2929 N N . ASN A 1 363 ? 8.130 -28.899 -81.907 1.00 69.38 363 ASN A N 1
ATOM 2930 C CA . ASN A 1 363 ? 6.944 -28.063 -81.598 1.00 69.38 363 ASN A CA 1
ATOM 2931 C C . ASN A 1 363 ? 7.211 -26.681 -80.964 1.00 69.38 363 ASN A C 1
ATOM 2933 O O . ASN A 1 363 ? 6.330 -26.145 -80.293 1.00 69.38 363 ASN A O 1
ATOM 2937 N N . LEU A 1 364 ? 8.375 -26.062 -81.189 1.00 68.38 364 LEU A N 1
ATOM 2938 C CA . LEU A 1 364 ? 8.542 -24.645 -80.851 1.00 68.38 364 LEU A CA 1
ATOM 2939 C C . LEU A 1 364 ? 7.808 -23.766 -81.888 1.00 68.38 364 LEU A C 1
ATOM 2941 O O . LEU A 1 364 ? 8.273 -23.596 -83.013 1.00 68.38 364 LEU A O 1
ATOM 2945 N N . THR A 1 365 ? 6.630 -23.243 -81.541 1.00 62.47 365 THR A N 1
ATOM 2946 C CA . THR A 1 365 ? 5.896 -22.263 -82.360 1.00 62.47 365 THR A CA 1
ATOM 2947 C C . THR A 1 365 ? 6.291 -20.845 -81.960 1.00 62.47 365 THR A C 1
ATOM 2949 O O . THR A 1 365 ? 6.076 -20.449 -80.815 1.00 62.47 365 THR A O 1
ATOM 2952 N N . TRP A 1 366 ? 6.853 -20.090 -82.904 1.00 59.78 366 TRP A N 1
ATOM 2953 C CA . TRP A 1 366 ? 7.121 -18.657 -82.769 1.00 59.78 366 TRP A CA 1
ATOM 2954 C C . TRP A 1 366 ? 5.789 -17.891 -82.864 1.00 59.78 366 TRP A C 1
ATOM 2956 O O . TRP A 1 366 ? 5.067 -18.082 -83.843 1.00 59.78 366 TRP A O 1
ATOM 2966 N N . PHE A 1 367 ? 5.443 -17.094 -81.847 1.00 41.38 367 PHE A N 1
ATOM 2967 C CA . PHE A 1 367 ? 4.317 -16.148 -81.893 1.00 41.38 367 PHE A CA 1
ATOM 2968 C C . PHE A 1 367 ? 4.763 -14.792 -82.430 1.00 41.38 367 PHE A C 1
ATOM 2970 O O . PHE A 1 367 ? 5.894 -14.380 -82.078 1.00 41.38 367 PHE A O 1
#

Secondary structure (DSSP, 8-state):
--------SS-THHHHHHHHHH---SS--S--BHHHHHHHHHHTTT-HHHHHHHHHHHHSS---HHHHHHHHHHHHHHHTTHHHHHHHHHHHHHSB-------PPP-------------------PPPP-PPP------S--TTSSSS--S---HHHHHHHHHHHHHHHHHHHHHHHHHHHHHHHHHHHHT-THHHHHHHHHHHHHHHHHHHHHHHHHHHHHHHHHHHHHHHHHHHHHHHHHHHHHHHHHHHHHHHHHHHHHHHHHHHHHHHHHHHHHHHHHHHHHHH-------HHHHHHHHHHHHTT--TTTHHHHHHHHHHHTT---S-PPPHHHHHHHHHHTTHHHHHHHHHHHHHSTT----

Sequence (367 aa):
MGPKKNMCVFRGAAENYIESNFALSLQVDNNCKNGHILFVFVSNNESHQLTIEQVNKLYGFNICYSHTKLLVNVSKKWACNFLRDSKHFVDFCNEPFICQAATFPATDSFQSGPSSRKTVSYLSVASSPKHKSILSSPNKKSALLSSLRADQLTPRKKLLKHRLSVFATEIATQKRKHREDVKVLKEKIKTRPRFKHLNETIARKEKTIRSLGNKLKVQRLNLQLNKLQISNFRLKKELQFTQTKLSNEEVILRQQLADKNVEINVLQNDMLILQEKIEQMQQKVQSTRCKKVYSSDIRALIYDMLACQVPTHSVPQLLHKVGEHFGYRFSDIPHRKTVEQMMRELGIISELQAAEIAFSTKNLTWF

Foldseek 3Di:
DDPPPDDQLFDDPLLVCLCVPQPDDLDQDLQAALSVLVNLCVVVVNDLVSSQVVCCVRNVDGDDSVLSVVSSVVLSVCSVVCVPRVVVNVVRRNHGDDPPPDPDDDDDDDDDDDDDDDDDDDPDDDDDDDDDDDDDDPDPDDPPPPPPDPDDDDPVRVVVVVVVVVVVVVVVVVVVVVVVVVVVVVVVVVPPCVVVVVVVVVVVVVVVVVVVVVVVVVVVVVVVVVVVVVVVVVVVVVVVVVVVVVVVVVVVVVVVVVVVVVVVVVVVVVVVVVVVVVVVVVVVVVVVPPDPDDDPVLLVQLLVCVLVVNQLQCSLVVVCVVCVVVVHDDPDRDHSVVSVVSCVVVCSVVVVVVVVCCVVDDDDDDD

Radius of gyration: 66.14 Å; chains: 1; bounding box: 136×53×185 Å

pLDDT: mean 78.06, std 21.07, range [26.92, 98.0]